Protein AF-0000000080772529 (afdb_homodimer)

Sequence (324 aa):
MTPIVFPRRWLPLLSLPLLAACAGVQPPPAPIRYCPGSDALLISLDAPDDAVRQRWQGYEACDGYRLLRALRANRGDPVRLAGELDKLLADKSLSPAGAALARLQLRQALAQSKLQDQSERQQQQLRDQQKRIDDQAAKLEALRRLELDLPKPNGLNGGSKRMTPIVFPRRWLPLLSLPLLAACAGVQPPPAPIRYCPGSDALLISLDAPDDAVRQRWQGYEACDGYRLLRALRANRGDPVRLAGELDKLLADKSLSPAGAALARLQLRQALAQSKLQDQSERQQQQLRDQQKRIDDQAAKLEALRRLELDLPKPNGLNGGSKR

pLDDT: mean 81.96, std 19.14, range [28.11, 97.81]

Nearest PDB structures (foldseek):
  2i2x-assembly4_P  TM=2.572E-01  e=1.660E+00  Methanosarcina barkeri
  3uul-assembly1_A  TM=4.834E-01  e=1.805E+00  Rattus norvegicus
  2i2x-assembly4_P  TM=2.592E-01  e=2.267E+00  Methanosarcina barkeri

Solvent-accessible surface area (backbone atoms only — not comparable to full-atom values): 19362 Å² total; per-residue (Å²): 134,80,79,79,77,72,78,77,76,77,73,80,78,78,76,71,77,78,75,75,75,75,68,68,74,67,71,73,74,71,78,81,78,75,68,72,54,57,45,56,42,34,41,41,72,76,42,56,69,67,59,38,49,65,72,43,61,94,36,71,86,31,48,51,45,52,53,46,49,47,54,66,75,26,73,88,33,37,64,61,32,31,54,53,40,50,53,50,60,71,64,67,66,47,51,68,33,56,44,36,48,42,49,53,50,31,54,50,20,50,52,51,39,51,51,50,54,50,50,53,50,51,52,51,49,49,53,52,49,49,51,51,41,51,52,53,49,50,51,54,51,51,50,52,52,52,57,70,67,52,81,72,74,82,69,81,74,78,81,77,84,122,136,81,79,78,78,73,77,79,77,78,74,78,77,77,78,70,77,77,75,74,75,76,69,69,74,68,71,72,74,72,77,80,79,75,67,73,53,57,46,57,41,33,40,41,72,77,42,55,69,68,57,40,49,66,72,43,61,93,38,71,85,31,50,50,46,51,52,45,48,49,55,65,76,25,73,89,35,38,62,61,31,30,53,54,38,50,51,50,60,69,63,68,66,47,51,67,32,54,43,37,48,42,50,54,51,32,54,49,19,50,52,51,40,52,52,51,53,50,50,53,51,50,52,51,50,47,53,52,50,49,51,52,43,51,51,52,50,51,52,52,51,51,51,52,53,52,56,70,66,50,82,71,73,81,67,79,75,76,70,72,78,121

Foldseek 3Di:
DPPPPPPPPPPPPPPPPPPPPPPVPPPPPDPPDDADDPVLLVVLLPDDPVVNCVNCPVPCVALSNQLSCLCNVCVPPLVSSLVSLVVSLVVVRDDPVSNVVSVVSNVVSVVVVVVVVVVVVVVVVVVVVVVVVVVVVVVVVVVVVVVVVPPDPPPPPDDDPD/DPPPPPPPPPPPPPPPPPPPPPPVPPPDDDPPDDADDPVLLVVLLPDDPVVNCVNCPVPCVPLSNQLSCLCNVCVPPLVSSLVSLVVSLVVVRDDPVSNVVSVVSNVVSVVVVVVVVVVVVVVVVVVVVVVVVVVVVVVVVVVVVVVVVPPDPPPPPPPPPD

Radius of gyration: 47.05 Å; Cα contacts (8 Å, |Δi|>4): 202; chains: 2; bounding box: 94×196×133 Å

Organism: Chromobacterium violaceum (strain ATCC 12472 / DSM 30191 / JCM 1249 / CCUG 213 / NBRC 12614 / NCIMB 9131 / NCTC 9757 / MK) (NCBI:txid243365)

Structure (mmCIF, N/CA/C/O backbone):
data_AF-0000000080772529-model_v1
#
loop_
_entity.id
_entity.type
_entity.pdbx_description
1 polymer Lipoprotein
#
loop_
_atom_site.group_PDB
_atom_site.id
_atom_site.type_symbol
_atom_site.label_atom_id
_atom_site.label_alt_id
_atom_site.label_comp_id
_atom_site.label_asym_id
_atom_site.label_entity_id
_atom_site.label_seq_id
_atom_site.pdbx_PDB_ins_code
_atom_site.Cartn_x
_atom_site.Cartn_y
_atom_site.Cartn_z
_atom_site.occupancy
_atom_site.B_iso_or_equiv
_atom_site.auth_seq_id
_atom_site.auth_comp_id
_atom_site.auth_asym_id
_atom_site.auth_atom_id
_atom_site.pdbx_PDB_model_num
ATOM 1 N N . MET A 1 1 ? 56.719 -69.75 -82.062 1 37.62 1 MET A N 1
ATOM 2 C CA . MET A 1 1 ? 56 -70 -80.812 1 37.62 1 MET A CA 1
ATOM 3 C C . MET A 1 1 ? 55.625 -68.688 -80.125 1 37.62 1 MET A C 1
ATOM 5 O O . MET A 1 1 ? 56.5 -67.938 -79.625 1 37.62 1 MET A O 1
ATOM 9 N N . THR A 1 2 ? 54.781 -67.938 -80.812 1 50.25 2 THR A N 1
ATOM 10 C CA . THR A 1 2 ? 54.438 -66.5 -80.625 1 50.25 2 THR A CA 1
ATOM 11 C C . THR A 1 2 ? 53.75 -66.312 -79.25 1 50.25 2 THR A C 1
ATOM 13 O O . THR A 1 2 ? 52.812 -67 -78.938 1 50.25 2 THR A O 1
ATOM 16 N N . PRO A 1 3 ? 54.531 -65.812 -78.25 1 54.59 3 PRO A N 1
ATOM 17 C CA . PRO A 1 3 ? 54 -65.75 -76.875 1 54.59 3 PRO A CA 1
ATOM 18 C C . PRO A 1 3 ? 52.781 -64.812 -76.812 1 54.59 3 PRO A C 1
ATOM 20 O O . PRO A 1 3 ? 52.656 -63.844 -77.5 1 54.59 3 PRO A O 1
ATOM 23 N N . ILE A 1 4 ? 51.594 -65.375 -76.75 1 54.91 4 ILE A N 1
ATOM 24 C CA . ILE A 1 4 ? 50.312 -64.688 -76.625 1 54.91 4 ILE A CA 1
ATOM 25 C C . ILE A 1 4 ? 50.344 -63.781 -75.375 1 54.91 4 ILE A C 1
ATOM 27 O O . ILE A 1 4 ? 50.5 -64.25 -74.25 1 54.91 4 ILE A O 1
ATOM 31 N N . VAL A 1 5 ? 50.812 -62.562 -75.5 1 51.56 5 VAL A N 1
ATOM 32 C CA . VAL A 1 5 ? 50.875 -61.531 -74.5 1 51.56 5 VAL A CA 1
ATOM 33 C C . VAL A 1 5 ? 49.469 -61.219 -74 1 51.56 5 VAL A C 1
ATOM 35 O O . VAL A 1 5 ? 48.594 -60.875 -74.75 1 51.56 5 VAL A O 1
ATOM 38 N N . PHE A 1 6 ? 48.906 -62.062 -73.062 1 54.38 6 PHE A N 1
ATOM 39 C CA . PHE A 1 6 ? 47.594 -61.812 -72.5 1 54.38 6 PHE A CA 1
ATOM 40 C C . PHE A 1 6 ? 47.5 -60.438 -71.875 1 54.38 6 PHE A C 1
ATOM 42 O O . PHE A 1 6 ? 48.375 -60.062 -71.125 1 54.38 6 PHE A O 1
ATOM 49 N N . PRO A 1 7 ? 46.875 -59.469 -72.625 1 53.72 7 PRO A N 1
ATOM 50 C CA . PRO A 1 7 ? 46.781 -58.125 -72 1 53.72 7 PRO A CA 1
ATOM 51 C C . PRO A 1 7 ? 46.125 -58.156 -70.625 1 53.72 7 PRO A C 1
ATOM 53 O O . PRO A 1 7 ? 45.25 -58.969 -70.375 1 53.72 7 PRO A O 1
ATOM 56 N N . ARG A 1 8 ? 46.844 -57.969 -69.562 1 54.16 8 ARG A N 1
ATOM 57 C CA . ARG A 1 8 ? 46.438 -57.812 -68.188 1 54.16 8 ARG A CA 1
ATOM 58 C C . ARG A 1 8 ? 45.312 -56.812 -68.062 1 54.16 8 ARG A C 1
ATOM 60 O O . ARG A 1 8 ? 45.5 -55.625 -68.312 1 54.16 8 ARG A O 1
ATOM 67 N N . ARG A 1 9 ? 44.094 -57.219 -68.375 1 54.09 9 ARG A N 1
ATOM 68 C CA . ARG A 1 9 ? 42.906 -56.375 -68.188 1 54.09 9 ARG A CA 1
ATOM 69 C C . ARG A 1 9 ? 42.906 -55.75 -66.812 1 54.09 9 ARG A C 1
ATOM 71 O O . ARG A 1 9 ? 42.969 -56.469 -65.812 1 54.09 9 ARG A O 1
ATOM 78 N N . TRP A 1 10 ? 43.375 -54.5 -66.688 1 52.97 10 TRP A N 1
ATOM 79 C CA . TRP A 1 10 ? 43.344 -53.625 -65.5 1 52.97 10 TRP A CA 1
ATOM 80 C C . TRP A 1 10 ? 41.906 -53.5 -64.938 1 52.97 10 TRP A C 1
ATOM 82 O O . TRP A 1 10 ? 41 -53.094 -65.625 1 52.97 10 TRP A O 1
ATOM 92 N N . LEU A 1 11 ? 41.438 -54.5 -64.188 1 55.75 11 LEU A N 1
ATOM 93 C CA . LEU A 1 11 ? 40.188 -54.344 -63.438 1 55.75 11 LEU A CA 1
ATOM 94 C C . LEU A 1 11 ? 40.156 -53.031 -62.656 1 55.75 11 LEU A C 1
ATOM 96 O O . LEU A 1 11 ? 41.031 -52.781 -61.875 1 55.75 11 LEU A O 1
ATOM 100 N N . PRO A 1 12 ? 39.5 -51.969 -63.188 1 55.38 12 PRO A N 1
ATOM 101 C CA . PRO A 1 12 ? 39.344 -50.75 -62.406 1 55.38 12 PRO A CA 1
ATOM 102 C C . PRO A 1 12 ? 38.719 -51 -61.031 1 55.38 12 PRO A C 1
ATOM 104 O O . PRO A 1 12 ? 37.719 -51.719 -60.938 1 55.38 12 PRO A O 1
ATOM 107 N N . LEU A 1 13 ? 39.562 -51.25 -60 1 55.84 13 LEU A N 1
ATOM 108 C CA . LEU A 1 13 ? 39.094 -51.219 -58.625 1 55.84 13 LEU A CA 1
ATOM 109 C C . LEU A 1 13 ? 38.281 -49.969 -58.344 1 55.84 13 LEU A C 1
ATOM 111 O O . LEU A 1 13 ? 38.75 -48.844 -58.406 1 55.84 13 LEU A O 1
ATOM 115 N N . LEU A 1 14 ? 36.969 -50 -58.688 1 54.03 14 LEU A N 1
ATOM 116 C CA . LEU A 1 14 ? 36 -49 -58.281 1 54.03 14 LEU A CA 1
ATOM 117 C C . LEU A 1 14 ? 36.094 -48.719 -56.781 1 54.03 14 LEU A C 1
ATOM 119 O O . LEU A 1 14 ? 35.781 -49.562 -55.969 1 54.03 14 LEU A O 1
ATOM 123 N N . SER A 1 15 ? 37.094 -47.906 -56.344 1 55.53 15 SER A N 1
ATOM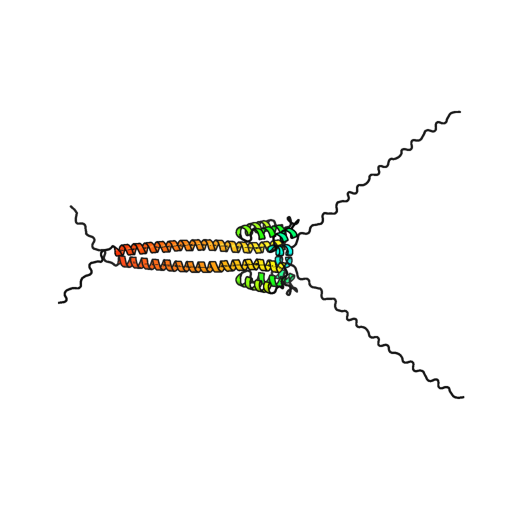 124 C CA . SER A 1 15 ? 37.156 -47.344 -55 1 55.53 15 SER A CA 1
ATOM 125 C C . SER A 1 15 ? 35.844 -46.625 -54.656 1 55.53 15 SER A C 1
ATOM 127 O O . SER A 1 15 ? 35.562 -45.562 -55.219 1 55.53 15 SER A O 1
ATOM 129 N N . LEU A 1 16 ? 34.781 -47.344 -54.344 1 55.72 16 LEU A N 1
ATOM 130 C CA . LEU A 1 16 ? 33.594 -46.688 -53.812 1 55.72 16 LEU A CA 1
ATOM 131 C C . LEU A 1 16 ? 33.906 -45.875 -52.594 1 55.72 16 LEU A C 1
ATOM 133 O O . LEU A 1 16 ? 34.438 -46.406 -51.594 1 55.72 16 LEU A O 1
ATOM 137 N N . PRO A 1 17 ? 34.094 -44.531 -52.688 1 53.88 17 PRO A N 1
ATOM 138 C CA . PRO A 1 17 ? 34.25 -43.75 -51.5 1 53.88 17 PRO A CA 1
ATOM 139 C C . PRO A 1 17 ? 33.125 -43.969 -50.469 1 53.88 17 PRO A C 1
ATOM 141 O O . PRO A 1 17 ? 31.953 -43.969 -50.875 1 53.88 17 PRO A O 1
ATOM 144 N N . LEU A 1 18 ? 33.344 -44.844 -49.469 1 52.84 18 LEU A N 1
ATOM 145 C CA . LEU A 1 18 ? 32.469 -44.906 -48.312 1 52.84 18 LEU A CA 1
ATOM 146 C C . LEU A 1 18 ? 32.188 -43.5 -47.75 1 52.84 18 LEU A C 1
ATOM 148 O O . LEU A 1 18 ? 33.062 -42.875 -47.188 1 52.84 18 LEU A O 1
ATOM 152 N N . LEU A 1 19 ? 31.328 -42.688 -48.406 1 52.53 19 LEU A N 1
ATOM 153 C CA . LEU A 1 19 ? 30.812 -41.5 -47.812 1 52.53 19 LEU A CA 1
ATOM 154 C C . LEU A 1 19 ? 30.219 -41.781 -46.438 1 52.53 19 LEU A C 1
ATOM 156 O O . LEU A 1 19 ? 29.203 -42.469 -46.312 1 52.53 19 LEU A O 1
ATOM 160 N N . ALA A 1 20 ? 31.031 -42.031 -45.344 1 53.06 20 ALA A N 1
ATOM 161 C CA . ALA A 1 20 ? 30.562 -42 -43.969 1 53.06 20 ALA A CA 1
ATOM 162 C C . ALA A 1 20 ? 29.625 -40.812 -43.719 1 53.06 20 ALA A C 1
ATOM 164 O O . ALA A 1 20 ? 30.031 -39.656 -43.906 1 53.06 20 ALA A O 1
ATOM 165 N N . ALA A 1 21 ? 28.312 -40.906 -44.062 1 54.72 21 ALA A N 1
ATOM 166 C CA . ALA A 1 21 ? 27.297 -39.969 -43.656 1 54.72 21 ALA A CA 1
ATOM 167 C C . ALA A 1 21 ? 27.453 -39.625 -42.156 1 54.72 21 ALA A C 1
ATOM 169 O O . ALA A 1 21 ? 27.266 -40.469 -41.281 1 54.72 21 ALA A O 1
ATOM 170 N N . CYS A 1 22 ? 28.453 -38.844 -41.688 1 49.88 22 CYS A N 1
ATOM 171 C CA . CYS A 1 22 ? 28.422 -38.188 -40.375 1 49.88 22 CYS A CA 1
ATOM 172 C C . CYS A 1 22 ? 27.016 -37.719 -40.062 1 49.88 22 CYS A C 1
ATOM 174 O O . CYS A 1 22 ? 26.547 -36.719 -40.656 1 49.88 22 CYS A O 1
ATOM 176 N N . ALA A 1 23 ? 25.984 -38.594 -40.094 1 55.84 23 ALA A N 1
ATOM 177 C CA . ALA A 1 23 ? 24.75 -38.156 -39.469 1 55.84 23 ALA A CA 1
ATOM 178 C C . ALA A 1 23 ? 25.047 -37.281 -38.25 1 55.84 23 ALA A C 1
ATOM 180 O O . ALA A 1 23 ? 25.703 -37.75 -37.312 1 55.84 23 ALA A O 1
ATOM 181 N N . GLY A 1 24 ? 25.406 -36.062 -38.375 1 53.12 24 GLY A N 1
ATOM 182 C CA . GLY A 1 24 ? 25.484 -35.125 -37.281 1 53.12 24 GLY A CA 1
ATOM 183 C C . GLY A 1 24 ? 24.453 -35.375 -36.219 1 53.12 24 GLY A C 1
ATOM 184 O O . GLY A 1 24 ? 23.266 -35.406 -36.5 1 53.12 24 GLY A O 1
ATOM 185 N N . VAL A 1 25 ? 24.688 -36.344 -35.375 1 58.47 25 VAL A N 1
ATOM 186 C CA . VAL A 1 25 ? 23.891 -36.438 -34.156 1 58.47 25 VAL A CA 1
ATOM 187 C C . VAL A 1 25 ? 23.469 -35.031 -33.719 1 58.47 25 VAL A C 1
ATOM 189 O O . VAL A 1 25 ? 24.312 -34.188 -33.469 1 58.47 25 VAL A O 1
ATOM 192 N N . GLN A 1 26 ? 22.422 -34.469 -34.312 1 60.19 26 GLN A N 1
ATOM 193 C CA . GLN A 1 26 ? 21.906 -33.219 -33.75 1 60.19 26 GLN A CA 1
ATOM 194 C C . GLN A 1 26 ? 21.922 -33.25 -32.219 1 60.19 26 GLN A C 1
ATOM 196 O O . GLN A 1 26 ? 21.531 -34.25 -31.625 1 60.19 26 GLN A O 1
ATOM 201 N N . PRO A 1 27 ? 22.828 -32.531 -31.594 1 61.38 27 PRO A N 1
ATOM 202 C CA . PRO A 1 27 ? 22.75 -32.5 -30.125 1 61.38 27 PRO A CA 1
ATOM 203 C C . PRO A 1 27 ? 21.312 -32.5 -29.625 1 61.38 27 PRO A C 1
ATOM 205 O O . PRO A 1 27 ? 20.406 -32 -30.312 1 61.38 27 PRO A O 1
ATOM 208 N N . PRO A 1 28 ? 20.969 -33.406 -28.781 1 62.03 28 PRO A N 1
ATOM 209 C CA . PRO A 1 28 ? 19.609 -33.375 -28.219 1 62.03 28 PRO A CA 1
ATOM 210 C C . PRO A 1 28 ? 19.109 -31.953 -27.969 1 62.03 28 PRO A C 1
ATOM 212 O O . PRO A 1 28 ? 19.922 -31.047 -27.719 1 62.03 28 PRO A O 1
ATOM 215 N N . PRO A 1 29 ? 17.969 -31.641 -28.516 1 56.78 29 PRO A N 1
ATOM 216 C CA . PRO A 1 29 ? 17.469 -30.297 -28.266 1 56.78 29 PRO A CA 1
ATOM 217 C C . PRO A 1 29 ? 17.672 -29.828 -26.828 1 56.78 29 PRO A C 1
ATOM 219 O O . PRO A 1 29 ? 17.75 -30.656 -25.906 1 56.78 29 PRO A O 1
ATOM 222 N N . ALA A 1 30 ? 18.406 -28.766 -26.656 1 57.81 30 ALA A N 1
ATOM 223 C CA . ALA A 1 30 ? 18.609 -28.188 -25.328 1 57.81 30 ALA A CA 1
ATOM 224 C C . ALA A 1 30 ? 17.375 -28.359 -24.453 1 57.81 30 ALA A C 1
ATOM 226 O O . ALA A 1 30 ? 16.25 -28.359 -24.953 1 57.81 30 ALA A O 1
ATOM 227 N N . PRO A 1 31 ? 17.5 -29.016 -23.344 1 53.94 31 PRO A N 1
ATOM 228 C CA . PRO A 1 31 ? 16.328 -29.172 -22.453 1 53.94 31 PRO A CA 1
ATOM 229 C C . PRO A 1 31 ? 15.5 -27.906 -22.359 1 53.94 31 PRO A C 1
ATOM 231 O O . PRO A 1 31 ? 16.047 -26.797 -22.297 1 53.94 31 PRO A O 1
ATOM 234 N N . ILE A 1 32 ? 14.352 -27.859 -23 1 55.34 32 ILE A N 1
ATOM 235 C CA . ILE A 1 32 ? 13.406 -26.75 -22.875 1 55.34 32 ILE A CA 1
ATOM 236 C C . ILE A 1 32 ? 13.289 -26.344 -21.406 1 55.34 32 ILE A C 1
ATOM 238 O O . ILE A 1 32 ? 12.914 -27.156 -20.562 1 55.34 32 ILE A O 1
ATOM 242 N N . ARG A 1 33 ? 14.188 -25.453 -21 1 63.44 33 ARG A N 1
ATOM 243 C CA . ARG A 1 33 ? 14.078 -24.984 -19.625 1 63.44 33 ARG A CA 1
ATOM 244 C C . ARG A 1 33 ? 12.758 -24.266 -19.391 1 63.44 33 ARG A C 1
ATOM 246 O O . ARG A 1 33 ? 12.438 -23.297 -20.094 1 63.44 33 ARG A O 1
ATOM 253 N N . TYR A 1 34 ? 11.828 -24.906 -18.672 1 82.25 34 TYR A N 1
ATOM 254 C CA . TYR A 1 34 ? 10.555 -24.281 -18.312 1 82.25 34 TYR A CA 1
ATOM 255 C C . TYR A 1 34 ? 10.727 -23.328 -17.141 1 82.25 34 TYR A C 1
ATOM 257 O O . TYR A 1 34 ? 11.32 -23.688 -16.125 1 82.25 34 TYR A O 1
ATOM 265 N N . CYS A 1 35 ? 10.422 -22.047 -17.328 1 89.94 35 CYS A N 1
ATOM 266 C CA . CYS A 1 35 ? 10.547 -21.031 -16.297 1 89.94 35 CYS A CA 1
ATOM 267 C C . CYS A 1 35 ? 9.703 -21.391 -15.07 1 89.94 35 CYS A C 1
ATOM 269 O O . CYS A 1 35 ? 8.602 -21.922 -15.211 1 89.94 35 CYS A O 1
ATOM 271 N N . PRO A 1 36 ? 10.281 -21.172 -13.906 1 91.06 36 PRO A N 1
ATOM 272 C CA . PRO A 1 36 ? 9.453 -21.359 -12.711 1 91.06 36 PRO A CA 1
ATOM 273 C C . PRO A 1 36 ? 8.172 -20.547 -12.742 1 91.06 36 PRO A C 1
ATOM 275 O O . PRO A 1 36 ? 8.156 -19.422 -13.266 1 91.06 36 PRO A O 1
ATOM 278 N N . GLY A 1 37 ? 7.125 -21.016 -12.156 1 91.25 37 GLY A N 1
ATOM 279 C CA . GLY A 1 37 ? 5.809 -20.406 -12.219 1 91.25 37 GLY A CA 1
ATOM 280 C C . GLY A 1 37 ? 5.574 -19.391 -11.117 1 91.25 37 GLY A C 1
ATOM 281 O O . GLY A 1 37 ? 6.52 -18.953 -10.453 1 91.25 37 GLY A O 1
ATOM 282 N N . SER A 1 38 ? 4.32 -18.969 -10.938 1 94.44 38 SER A N 1
ATOM 283 C CA . SER A 1 38 ? 3.939 -17.938 -9.992 1 94.44 38 SER A CA 1
ATOM 284 C C . SER A 1 38 ? 4.18 -18.375 -8.555 1 94.44 38 SER A C 1
ATOM 286 O O . SER A 1 38 ? 4.504 -17.562 -7.688 1 94.44 38 SER A O 1
ATOM 288 N N . ASP A 1 39 ? 4.062 -19.656 -8.312 1 95.06 39 ASP A N 1
ATOM 289 C CA . ASP A 1 39 ? 4.332 -20.156 -6.969 1 95.06 39 ASP A CA 1
ATOM 290 C C . ASP A 1 39 ? 5.77 -19.859 -6.551 1 95.06 39 ASP A C 1
ATOM 292 O O . ASP A 1 39 ? 6.016 -19.375 -5.441 1 95.06 39 ASP A O 1
ATOM 296 N N . ALA A 1 40 ? 6.617 -20.188 -7.43 1 94.88 40 ALA A N 1
ATOM 297 C CA . ALA A 1 40 ? 8.031 -19.938 -7.148 1 94.88 40 ALA A CA 1
ATOM 298 C C . ALA A 1 40 ? 8.305 -18.469 -6.922 1 94.88 40 ALA A C 1
ATOM 300 O O . ALA A 1 40 ? 9.062 -18.094 -6.02 1 94.88 40 ALA A O 1
ATOM 301 N N . LEU A 1 41 ? 7.695 -17.641 -7.73 1 96.5 41 LEU A N 1
ATOM 302 C CA . LEU A 1 41 ? 7.859 -16.203 -7.609 1 96.5 41 LEU A CA 1
ATOM 303 C C . LEU A 1 41 ? 7.352 -15.703 -6.262 1 96.5 41 LEU A C 1
ATOM 305 O O . LEU A 1 41 ? 8.07 -15.008 -5.539 1 96.5 41 LEU A O 1
ATOM 309 N N . LEU A 1 42 ? 6.211 -16.094 -5.867 1 97.62 42 LEU A N 1
ATOM 310 C CA . LEU A 1 42 ? 5.586 -15.633 -4.629 1 97.62 42 LEU A CA 1
ATOM 311 C C . LEU A 1 42 ? 6.367 -16.125 -3.414 1 97.62 42 LEU A C 1
ATOM 313 O O . LEU A 1 42 ? 6.676 -15.336 -2.514 1 97.62 42 LEU A O 1
ATOM 317 N N . ILE A 1 43 ? 6.75 -17.344 -3.43 1 96.94 43 ILE A N 1
ATOM 318 C CA . ILE A 1 43 ? 7.484 -17.906 -2.305 1 96.94 43 ILE A CA 1
ATOM 319 C C . ILE A 1 43 ? 8.844 -17.234 -2.18 1 96.94 43 ILE A C 1
ATOM 321 O O . ILE A 1 43 ? 9.344 -17.016 -1.07 1 96.94 43 ILE A O 1
ATOM 325 N N . SER A 1 44 ? 9.383 -16.781 -3.268 1 97.5 44 SER A N 1
ATOM 326 C CA . SER A 1 44 ? 10.719 -16.188 -3.301 1 97.5 44 SER A CA 1
ATOM 327 C C . SER A 1 44 ? 10.703 -14.758 -2.762 1 97.5 44 SER A C 1
ATOM 329 O O . SER A 1 44 ? 11.75 -14.195 -2.453 1 97.5 44 SER A O 1
ATOM 331 N N . LEU A 1 45 ? 9.539 -14.148 -2.648 1 96.5 45 LEU A N 1
ATOM 332 C CA . LEU A 1 45 ? 9.445 -12.766 -2.195 1 96.5 45 LEU A CA 1
ATOM 333 C C . LEU A 1 45 ? 9.992 -12.617 -0.782 1 96.5 45 LEU A C 1
ATOM 335 O O . LEU A 1 45 ? 10.664 -11.625 -0.472 1 96.5 45 LEU A O 1
ATOM 339 N N . ASP A 1 46 ? 9.773 -13.711 -0.015 1 93.69 46 ASP A N 1
ATOM 340 C CA . ASP A 1 46 ? 10.164 -13.609 1.388 1 93.69 46 ASP A CA 1
ATOM 341 C C . ASP A 1 46 ? 11.289 -14.578 1.717 1 93.69 46 ASP A C 1
ATOM 343 O O . ASP A 1 46 ? 11.719 -14.68 2.869 1 93.69 46 ASP A O 1
ATOM 347 N N . ALA A 1 47 ? 11.703 -15.25 0.685 1 96.62 47 ALA A N 1
ATOM 348 C CA . ALA A 1 47 ? 12.75 -16.234 0.91 1 96.62 47 ALA A CA 1
ATOM 349 C C . ALA A 1 47 ? 14.102 -15.562 1.13 1 96.62 47 ALA A C 1
ATOM 351 O O . ALA A 1 47 ? 14.328 -14.445 0.658 1 96.62 47 ALA A O 1
ATOM 352 N N . PRO A 1 48 ? 14.961 -16.266 1.908 1 96.75 48 PRO A N 1
ATOM 353 C CA . PRO A 1 48 ?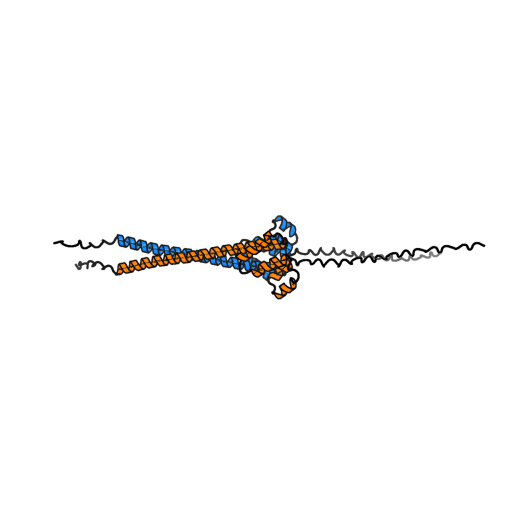 16.312 -15.727 2.021 1 96.75 48 PRO A CA 1
ATOM 354 C C . PRO A 1 48 ? 17.031 -15.641 0.677 1 96.75 48 PRO A C 1
ATOM 356 O O . PRO A 1 48 ? 16.719 -16.406 -0.243 1 96.75 48 PRO A O 1
ATOM 359 N N . ASP A 1 49 ? 18.016 -14.797 0.569 1 96 49 ASP A N 1
ATOM 360 C CA . ASP A 1 49 ? 18.719 -14.508 -0.684 1 96 49 ASP A CA 1
ATOM 361 C C . ASP A 1 49 ? 19.344 -15.773 -1.258 1 96 49 ASP A C 1
ATOM 363 O O . ASP A 1 49 ? 19.328 -15.992 -2.471 1 96 49 ASP A O 1
ATOM 367 N N . ASP A 1 50 ? 19.875 -16.578 -0.446 1 97 50 ASP A N 1
ATOM 368 C CA . ASP A 1 50 ? 20.516 -17.797 -0.913 1 97 50 ASP A CA 1
ATOM 369 C C . ASP A 1 50 ? 19.5 -18.75 -1.546 1 97 50 ASP A C 1
ATOM 371 O O . ASP A 1 50 ? 19.781 -19.375 -2.572 1 97 50 ASP A O 1
ATOM 375 N N . ALA A 1 51 ? 18.344 -18.844 -0.912 1 95.94 51 ALA A N 1
ATOM 376 C CA . ALA A 1 51 ? 17.281 -19.688 -1.448 1 95.94 51 ALA A CA 1
ATOM 377 C C . ALA A 1 51 ? 16.797 -19.172 -2.801 1 95.94 51 ALA A C 1
ATOM 379 O O . ALA A 1 51 ? 16.516 -19.969 -3.711 1 95.94 51 ALA A O 1
ATOM 380 N N . VAL A 1 52 ? 16.688 -17.875 -2.928 1 96.25 52 VAL A N 1
ATOM 381 C CA . VAL A 1 52 ? 16.266 -17.25 -4.18 1 96.25 52 VAL A CA 1
ATOM 382 C C . VAL A 1 52 ? 17.297 -17.531 -5.27 1 96.25 52 VAL A C 1
ATOM 384 O O . VAL A 1 52 ? 16.938 -17.922 -6.387 1 96.25 52 VAL A O 1
ATOM 387 N N . ARG A 1 53 ? 18.562 -17.359 -4.906 1 95.19 53 ARG A N 1
ATOM 388 C CA . ARG A 1 53 ? 19.609 -17.625 -5.879 1 95.19 53 ARG A CA 1
ATOM 389 C C . ARG A 1 53 ? 19.562 -19.062 -6.363 1 95.19 53 ARG A C 1
ATOM 391 O O . ARG A 1 53 ? 19.672 -19.328 -7.562 1 95.19 53 ARG A O 1
ATOM 398 N N . GLN A 1 54 ? 19.359 -19.953 -5.488 1 94.56 54 GLN A N 1
ATOM 399 C CA . GLN A 1 54 ? 19.312 -21.359 -5.824 1 94.56 54 GLN A CA 1
ATOM 400 C C . GLN A 1 54 ? 18.125 -21.688 -6.727 1 94.56 54 GLN A C 1
ATOM 402 O O . GLN A 1 54 ? 18.266 -22.438 -7.691 1 94.56 54 GLN A O 1
ATOM 407 N N . ARG A 1 55 ? 17.031 -21.094 -6.449 1 92.94 55 ARG A N 1
ATOM 408 C CA . ARG A 1 55 ? 15.805 -21.391 -7.188 1 92.94 55 ARG A CA 1
ATOM 409 C C . ARG A 1 55 ? 15.867 -20.797 -8.594 1 92.94 55 ARG A C 1
ATOM 411 O O . ARG A 1 55 ? 15.383 -21.406 -9.547 1 92.94 55 ARG A O 1
ATOM 418 N N . TRP A 1 56 ? 16.484 -19.703 -8.695 1 93.69 56 TRP A N 1
ATOM 419 C CA . TRP A 1 56 ? 16.344 -18.938 -9.93 1 93.69 56 TRP A CA 1
ATOM 420 C C . TRP A 1 56 ? 17.641 -18.953 -10.727 1 93.69 56 TRP A C 1
ATOM 422 O O . TRP A 1 56 ? 17.734 -18.312 -11.781 1 93.69 56 TRP A O 1
ATOM 432 N N . GLN A 1 57 ? 18.609 -19.703 -10.234 1 92 57 GLN A N 1
ATOM 433 C CA . GLN A 1 57 ? 19.844 -19.828 -10.992 1 92 57 GLN A CA 1
ATOM 434 C C . GLN A 1 57 ? 19.594 -20.406 -12.383 1 92 57 GLN A C 1
ATOM 436 O O . GLN A 1 57 ? 18.922 -21.438 -12.508 1 92 57 GLN A O 1
ATOM 441 N N . GLY A 1 58 ? 19.953 -19.75 -13.461 1 90.75 58 GLY A N 1
ATOM 442 C CA . GLY A 1 58 ? 19.766 -20.219 -14.828 1 90.75 58 GLY A CA 1
ATOM 443 C C . GLY A 1 58 ? 18.453 -19.719 -15.438 1 90.75 58 GLY A C 1
ATOM 444 O O . GLY A 1 58 ? 18.203 -19.953 -16.625 1 90.75 58 GLY A O 1
ATOM 445 N N . TYR A 1 59 ? 17.656 -19 -14.562 1 91.75 59 TYR A N 1
ATOM 446 C CA . TYR A 1 59 ? 16.344 -18.547 -15.031 1 91.75 59 TYR A CA 1
ATOM 447 C C . TYR A 1 59 ? 16.266 -17.031 -15.055 1 91.75 59 TYR A C 1
ATOM 449 O O . TYR A 1 59 ? 15.195 -16.453 -14.875 1 91.75 59 TYR A O 1
ATOM 457 N N . GLU A 1 60 ? 17.375 -16.406 -15.328 1 87.06 60 GLU A N 1
ATOM 458 C CA . GLU A 1 60 ? 17.453 -14.961 -15.227 1 87.06 60 GLU A CA 1
ATOM 459 C C . GLU A 1 60 ? 16.688 -14.289 -16.375 1 87.06 60 GLU A C 1
ATOM 461 O O . GLU A 1 60 ? 16.281 -13.133 -16.25 1 87.06 60 GLU A O 1
ATOM 466 N N . ALA A 1 61 ? 16.422 -15.016 -17.406 1 88.25 61 ALA A N 1
ATOM 467 C CA . ALA A 1 61 ? 15.742 -14.453 -18.562 1 88.25 61 ALA A CA 1
ATOM 468 C C . ALA A 1 61 ? 14.227 -14.602 -18.438 1 88.25 61 ALA A C 1
ATOM 470 O O . ALA A 1 61 ? 13.469 -14.031 -19.219 1 88.25 61 ALA A O 1
ATOM 471 N N . CYS A 1 62 ? 13.875 -15.336 -17.422 1 91.94 62 CYS A N 1
ATOM 472 C CA . CYS A 1 62 ? 12.453 -15.57 -17.234 1 91.94 62 CYS A CA 1
ATOM 473 C C . CYS A 1 62 ? 11.758 -14.32 -16.703 1 91.94 62 CYS A C 1
ATOM 475 O O . CYS A 1 62 ? 12.328 -13.578 -15.914 1 91.94 62 CYS A O 1
ATOM 477 N N . ASP A 1 63 ? 10.477 -14.148 -17.109 1 92.06 63 ASP A N 1
ATOM 478 C CA . ASP A 1 63 ? 9.703 -12.977 -16.703 1 92.06 63 ASP A CA 1
ATOM 479 C C . ASP A 1 63 ? 9.469 -12.961 -15.195 1 92.06 63 ASP A C 1
ATOM 481 O O . ASP A 1 63 ? 9.516 -11.906 -14.57 1 92.06 63 ASP A O 1
ATOM 485 N N . GLY A 1 64 ? 9.281 -14.102 -14.656 1 93.75 64 GLY A N 1
ATOM 486 C CA . GLY A 1 64 ? 9.07 -14.188 -13.219 1 93.75 64 GLY A CA 1
ATOM 487 C C . GLY A 1 64 ? 10.242 -13.672 -12.406 1 93.75 64 GLY A C 1
ATOM 488 O O . GLY A 1 64 ? 10.055 -13.023 -11.375 1 93.75 64 GLY A O 1
ATOM 489 N N . TYR A 1 65 ? 11.484 -13.922 -12.914 1 94.81 65 TYR A N 1
ATOM 490 C CA . TYR A 1 65 ? 12.664 -13.469 -12.188 1 94.81 65 TYR A CA 1
ATOM 491 C C . TYR A 1 65 ? 12.82 -11.953 -12.289 1 94.81 65 TYR A C 1
ATOM 493 O O . TYR A 1 65 ? 13.227 -11.297 -11.328 1 94.81 65 TYR A O 1
ATOM 501 N N . ARG A 1 66 ? 12.5 -11.359 -13.383 1 94.44 66 ARG A N 1
ATOM 502 C CA . ARG A 1 66 ? 12.578 -9.914 -13.547 1 94.44 66 ARG A CA 1
ATOM 503 C C . ARG A 1 66 ? 11.586 -9.203 -12.633 1 94.44 66 ARG A C 1
ATOM 505 O O . ARG A 1 66 ? 11.922 -8.188 -12.016 1 94.44 66 ARG A O 1
ATOM 512 N N . LEU A 1 67 ? 10.414 -9.695 -12.609 1 96.75 67 LEU A N 1
ATOM 513 C CA . LEU A 1 67 ? 9.406 -9.141 -11.711 1 96.75 67 LEU A CA 1
ATOM 514 C C . LEU A 1 67 ? 9.836 -9.281 -10.258 1 96.75 67 LEU A C 1
ATOM 516 O O . LEU A 1 67 ? 9.727 -8.336 -9.477 1 96.75 67 LEU A O 1
ATOM 520 N N . LEU A 1 68 ? 10.328 -10.484 -9.93 1 96.94 68 LEU A N 1
ATOM 521 C CA . LEU A 1 68 ? 10.805 -10.742 -8.578 1 96.94 68 LEU A CA 1
ATOM 522 C C . LEU A 1 68 ? 11.891 -9.742 -8.18 1 96.94 68 LEU A C 1
ATOM 524 O O . LEU A 1 68 ? 11.844 -9.172 -7.09 1 96.94 68 LEU A O 1
ATOM 528 N N . ARG A 1 69 ? 12.797 -9.469 -9.008 1 95.75 69 ARG A N 1
ATOM 529 C CA . ARG A 1 69 ? 13.891 -8.539 -8.75 1 95.75 69 ARG A CA 1
ATOM 530 C C . ARG A 1 69 ? 13.359 -7.121 -8.531 1 95.75 69 ARG A C 1
ATOM 532 O O . ARG A 1 69 ? 13.797 -6.426 -7.613 1 95.75 69 ARG A O 1
ATOM 539 N N . ALA A 1 70 ? 12.445 -6.73 -9.352 1 96.06 70 ALA A N 1
ATOM 540 C CA . ALA A 1 70 ? 11.852 -5.402 -9.227 1 96.06 70 ALA A CA 1
ATOM 541 C C . ALA A 1 70 ? 11.148 -5.246 -7.879 1 96.06 70 ALA A C 1
ATOM 543 O O . ALA A 1 70 ? 11.297 -4.223 -7.211 1 96.06 70 ALA A O 1
ATOM 544 N N . LEU A 1 71 ? 1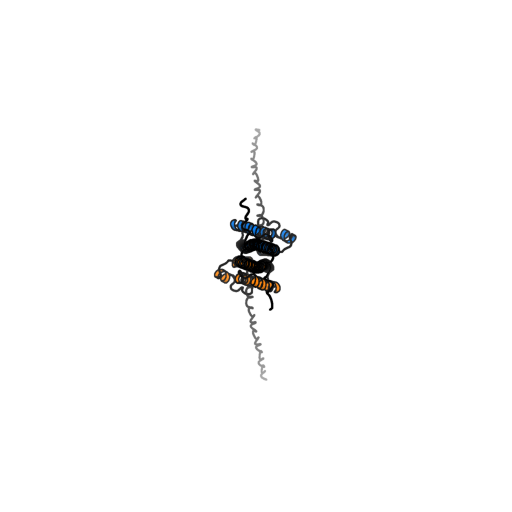0.438 -6.234 -7.461 1 96.56 71 LEU A N 1
ATOM 545 C CA . LEU A 1 71 ? 9.664 -6.195 -6.227 1 96.56 71 LEU A CA 1
ATOM 546 C C . LEU A 1 71 ? 10.578 -6.203 -5.004 1 96.56 71 LEU A C 1
ATOM 548 O O . LEU A 1 71 ? 10.328 -5.484 -4.035 1 96.56 71 LEU A O 1
ATOM 552 N N . ARG A 1 72 ? 11.625 -6.977 -5.062 1 95.88 72 ARG A N 1
ATOM 553 C CA . ARG A 1 72 ? 12.531 -7.098 -3.924 1 95.88 72 ARG A CA 1
ATOM 554 C C . ARG A 1 72 ? 13.453 -5.883 -3.824 1 95.88 72 ARG A C 1
ATOM 556 O O . ARG A 1 72 ? 13.758 -5.418 -2.725 1 95.88 72 ARG A O 1
ATOM 563 N N . ALA A 1 73 ? 13.852 -5.328 -4.891 1 94 73 ALA A N 1
ATOM 564 C CA . ALA A 1 73 ? 14.836 -4.242 -4.926 1 94 73 ALA A CA 1
ATOM 565 C C . ALA A 1 73 ? 14.211 -2.932 -4.449 1 94 73 ALA A C 1
ATOM 567 O O . ALA A 1 73 ? 14.914 -2.062 -3.926 1 94 73 ALA A O 1
ATOM 568 N N . ASN A 1 74 ? 12.898 -2.822 -4.551 1 91.25 74 ASN A N 1
ATOM 569 C CA . ASN A 1 74 ? 12.289 -1.511 -4.344 1 91.25 74 ASN A CA 1
ATOM 570 C C . ASN A 1 74 ? 11.258 -1.541 -3.223 1 91.25 74 ASN A C 1
ATOM 572 O O . ASN A 1 74 ? 10.344 -0.713 -3.191 1 91.25 74 ASN A O 1
ATOM 576 N N . ARG A 1 75 ? 11.234 -2.43 -2.348 1 85.56 75 ARG A N 1
ATOM 577 C CA . ARG A 1 75 ? 10.281 -2.604 -1.256 1 85.56 75 ARG A CA 1
ATOM 578 C C . ARG A 1 75 ? 10.156 -1.325 -0.432 1 85.56 75 ARG A C 1
ATOM 580 O O . ARG A 1 75 ? 9.07 -1.002 0.06 1 85.56 75 ARG A O 1
ATOM 587 N N . GLY A 1 76 ? 11.055 -0.493 -0.399 1 85.06 76 GLY A N 1
ATOM 588 C CA . GLY A 1 76 ? 11.031 0.694 0.44 1 85.06 76 GLY A CA 1
ATOM 589 C C . GLY A 1 76 ? 10.914 1.982 -0.353 1 85.06 76 GLY A C 1
ATOM 590 O O . GLY A 1 76 ? 10.914 3.072 0.221 1 85.06 76 GLY A O 1
ATOM 591 N N . ASP A 1 77 ? 10.75 1.847 -1.646 1 93.62 77 ASP A N 1
ATOM 592 C CA . ASP A 1 77 ? 10.68 3.008 -2.527 1 93.62 77 ASP A CA 1
ATOM 593 C C . ASP A 1 77 ? 9.523 2.873 -3.52 1 93.62 77 ASP A C 1
ATOM 595 O O . ASP A 1 77 ? 9.742 2.533 -4.684 1 93.62 77 ASP A O 1
ATOM 599 N N . PRO A 1 78 ? 8.32 3.295 -3.084 1 94.62 78 PRO A N 1
ATOM 600 C CA . PRO A 1 78 ? 7.129 3.09 -3.914 1 94.62 78 PRO A CA 1
ATOM 601 C C . PRO A 1 78 ? 7.219 3.803 -5.262 1 94.62 78 PRO A C 1
ATOM 603 O O . PRO A 1 78 ? 6.727 3.287 -6.27 1 94.62 78 PRO A O 1
ATOM 606 N N . VAL A 1 79 ? 7.84 4.969 -5.309 1 95.38 79 VAL A N 1
ATOM 607 C CA . VAL A 1 79 ? 7.938 5.723 -6.555 1 95.38 79 VAL A CA 1
ATOM 608 C C . VAL A 1 79 ? 8.789 4.953 -7.562 1 95.38 79 VAL A C 1
ATOM 610 O O . VAL A 1 79 ? 8.383 4.773 -8.711 1 95.38 79 VAL A O 1
ATOM 613 N N . ARG A 1 80 ? 9.922 4.531 -7.113 1 97.19 80 ARG A N 1
ATOM 614 C CA . ARG A 1 80 ? 10.789 3.773 -8.008 1 97.19 80 ARG A CA 1
ATOM 615 C C . ARG A 1 80 ? 10.148 2.447 -8.398 1 97.19 80 ARG A C 1
ATOM 617 O O . ARG A 1 80 ? 10.25 2.021 -9.555 1 97.19 80 ARG A O 1
ATOM 624 N N . LEU A 1 81 ? 9.508 1.759 -7.473 1 97.25 81 LEU A N 1
ATOM 625 C CA . LEU A 1 81 ? 8.828 0.501 -7.762 1 97.25 81 LEU A CA 1
ATOM 626 C C . LEU A 1 81 ? 7.77 0.693 -8.844 1 97.25 81 LEU A C 1
ATOM 628 O O . LEU A 1 81 ? 7.68 -0.103 -9.773 1 97.25 81 LEU A O 1
ATOM 632 N N . ALA A 1 82 ? 6.98 1.709 -8.734 1 97.38 82 ALA A N 1
ATOM 633 C CA . ALA A 1 82 ? 5.93 1.996 -9.711 1 97.38 82 ALA A CA 1
ATOM 634 C C . ALA A 1 82 ? 6.512 2.178 -11.109 1 97.38 82 ALA A C 1
ATOM 636 O O . ALA A 1 82 ? 5.965 1.665 -12.086 1 97.38 82 ALA A O 1
ATOM 637 N N . GLY A 1 83 ? 7.617 2.945 -11.07 1 97.12 83 GLY A N 1
ATOM 638 C CA . GLY A 1 83 ? 8.266 3.146 -12.359 1 97.12 83 GLY A CA 1
ATOM 639 C C . GLY A 1 83 ? 8.742 1.854 -12.992 1 97.12 83 GLY A C 1
ATOM 640 O O . GLY A 1 83 ? 8.547 1.63 -14.188 1 97.12 83 GLY A O 1
ATOM 641 N N . GLU A 1 84 ? 9.375 0.979 -12.258 1 96.44 84 GLU A N 1
ATOM 642 C CA . GLU A 1 84 ? 9.883 -0.301 -12.742 1 96.44 84 GLU A CA 1
ATOM 643 C C . GLU A 1 84 ? 8.742 -1.211 -13.195 1 96.44 84 GLU A C 1
ATOM 645 O O . GLU A 1 84 ? 8.844 -1.871 -14.234 1 96.44 84 GLU A O 1
ATOM 650 N N . LEU A 1 85 ? 7.688 -1.258 -12.445 1 97.38 85 LEU A N 1
ATOM 651 C CA . LEU A 1 85 ? 6.559 -2.123 -12.773 1 97.38 85 LEU A CA 1
ATOM 652 C C . LEU A 1 85 ? 5.84 -1.632 -14.023 1 97.38 85 LEU A C 1
ATOM 654 O O . LEU A 1 85 ? 5.391 -2.436 -14.844 1 97.38 85 LEU A O 1
ATOM 658 N N . ASP A 1 86 ? 5.754 -0.347 -14.188 1 97.31 86 ASP A N 1
ATOM 659 C CA . ASP A 1 86 ? 5.156 0.218 -15.391 1 97.31 86 ASP A CA 1
ATOM 660 C C . ASP A 1 86 ? 5.938 -0.196 -16.641 1 97.31 86 ASP A C 1
ATOM 662 O O . ASP A 1 86 ? 5.344 -0.548 -17.656 1 97.31 86 ASP A O 1
ATOM 666 N N . LYS A 1 87 ? 7.207 -0.159 -16.5 1 96.5 87 LYS A N 1
ATOM 667 C CA . LYS A 1 87 ? 8.062 -0.565 -17.609 1 96.5 87 LYS A CA 1
ATOM 668 C C . LYS A 1 87 ? 7.863 -2.041 -17.938 1 96.5 87 LYS A C 1
ATOM 670 O O . LYS A 1 87 ? 7.754 -2.41 -19.109 1 96.5 87 LYS A O 1
ATOM 675 N N . LEU A 1 88 ? 7.785 -2.885 -16.938 1 96.31 88 LEU A N 1
ATOM 676 C CA . LEU A 1 88 ? 7.594 -4.316 -17.141 1 96.31 88 LEU A CA 1
ATOM 677 C C . LEU A 1 88 ? 6.242 -4.602 -17.781 1 96.31 88 LEU A C 1
ATOM 679 O O . LEU A 1 88 ? 6.129 -5.469 -18.641 1 96.31 88 LEU A O 1
ATOM 683 N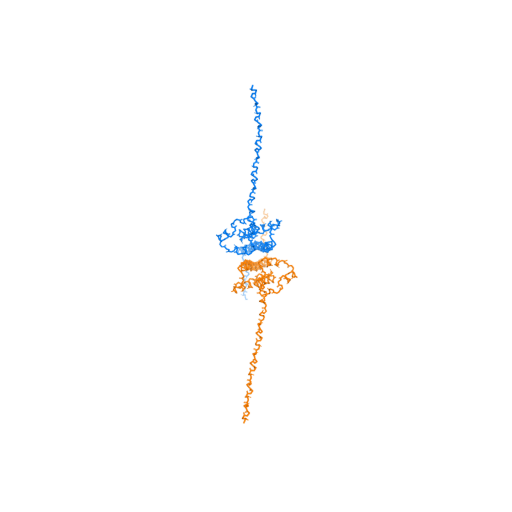 N . LEU A 1 89 ? 5.258 -3.82 -17.328 1 97.06 89 LEU A N 1
ATOM 684 C CA . LEU A 1 89 ? 3.912 -4.016 -17.859 1 97.06 89 LEU A CA 1
ATOM 685 C C . LEU A 1 89 ? 3.816 -3.516 -19.297 1 97.06 89 LEU A C 1
ATOM 687 O O . LEU A 1 89 ? 3.111 -4.105 -20.125 1 97.06 89 LEU A O 1
ATOM 691 N N . ALA A 1 90 ? 4.57 -2.564 -19.625 1 95.88 90 ALA A N 1
ATOM 692 C CA . ALA A 1 90 ? 4.566 -1.989 -20.969 1 95.88 90 ALA A CA 1
ATOM 693 C C . ALA A 1 90 ? 5.25 -2.922 -21.969 1 95.88 90 ALA A C 1
ATOM 695 O O . ALA A 1 90 ? 4.883 -2.959 -23.141 1 95.88 90 ALA A O 1
ATOM 696 N N . ASP A 1 91 ? 6.207 -3.688 -21.516 1 91 91 ASP A N 1
ATOM 697 C CA . ASP A 1 91 ? 6.965 -4.605 -22.359 1 91 91 ASP A CA 1
ATOM 698 C C . ASP A 1 91 ? 6.121 -5.816 -22.75 1 91 91 ASP A C 1
ATOM 700 O O . ASP A 1 91 ? 6.473 -6.555 -23.672 1 91 91 ASP A O 1
ATOM 704 N N . LYS A 1 92 ? 5.07 -6.09 -22.156 1 87.94 92 LYS A N 1
ATOM 705 C CA . LYS A 1 92 ? 4.141 -7.176 -22.453 1 87.94 92 LYS A CA 1
ATOM 706 C C . LYS A 1 92 ? 4.855 -8.523 -22.469 1 87.94 92 LYS A C 1
ATOM 708 O O . LYS A 1 92 ? 4.539 -9.391 -23.281 1 87.94 92 LYS A O 1
ATOM 713 N N . SER A 1 93 ? 5.926 -8.664 -21.688 1 89 93 SER A N 1
ATOM 714 C CA . SER A 1 93 ? 6.691 -9.906 -21.625 1 89 93 SER A CA 1
ATOM 715 C C . SER A 1 93 ? 6.277 -10.766 -20.438 1 89 93 SER A C 1
ATOM 717 O O . SER A 1 93 ? 6.625 -11.945 -20.375 1 89 93 SER A O 1
ATOM 719 N N . LEU A 1 94 ? 5.41 -10.242 -19.625 1 94 94 LEU A N 1
ATOM 720 C CA . LEU A 1 94 ? 5.031 -10.961 -18.406 1 94 94 LEU A CA 1
ATOM 721 C C . LEU A 1 94 ? 3.91 -11.953 -18.688 1 94 94 LEU A C 1
ATOM 723 O O . LEU A 1 94 ? 3.035 -11.688 -19.516 1 94 94 LEU A O 1
ATOM 727 N N . SER A 1 95 ? 4.004 -13.07 -18.062 1 93.38 95 SER A N 1
ATOM 728 C CA . SER A 1 95 ? 2.863 -13.984 -18.078 1 93.38 95 SER A CA 1
ATOM 729 C C . SER A 1 95 ? 1.609 -13.297 -17.531 1 93.38 95 SER A C 1
ATOM 731 O O . SER A 1 95 ? 1.697 -12.281 -16.859 1 93.38 95 SER A O 1
ATOM 733 N N . PRO A 1 96 ? 0.456 -13.781 -17.844 1 94.5 96 PRO A N 1
ATOM 734 C CA . PRO A 1 96 ? -0.771 -13.172 -17.312 1 94.5 96 PRO A CA 1
ATOM 735 C C . PRO A 1 96 ? -0.78 -13.078 -15.789 1 94.5 96 PRO A C 1
ATOM 737 O O . PRO A 1 96 ? -1.189 -12.055 -15.234 1 94.5 96 PRO A O 1
ATOM 740 N N . ALA A 1 97 ? -0.354 -14.086 -15.141 1 95.75 97 ALA A N 1
ATOM 741 C CA . ALA A 1 97 ? -0.299 -14.062 -13.68 1 95.75 97 ALA A CA 1
ATOM 742 C C . ALA A 1 97 ? 0.724 -13.047 -13.188 1 95.75 97 ALA A C 1
ATOM 744 O O . ALA A 1 97 ? 0.476 -12.328 -12.219 1 95.75 97 ALA A O 1
ATOM 745 N N . GLY A 1 98 ? 1.884 -13.047 -13.797 1 95.94 98 GLY A N 1
ATOM 746 C CA . GLY A 1 98 ? 2.889 -12.047 -13.469 1 95.94 98 GLY A CA 1
ATOM 747 C C . GLY A 1 98 ? 2.404 -10.625 -13.664 1 95.94 98 GLY A C 1
ATOM 748 O O . GLY A 1 98 ? 2.668 -9.75 -12.836 1 95.94 98 GLY A O 1
ATOM 749 N N . ALA A 1 99 ? 1.693 -10.422 -14.758 1 97 99 ALA A N 1
ATOM 750 C CA . ALA A 1 99 ? 1.139 -9.102 -15.039 1 97 99 ALA A CA 1
ATOM 751 C C . ALA A 1 99 ? 0.1 -8.703 -14 1 97 99 ALA A C 1
ATOM 753 O O . ALA A 1 99 ? 0.035 -7.543 -13.586 1 97 99 ALA A O 1
ATOM 754 N N . ALA A 1 100 ? -0.698 -9.625 -13.609 1 96.75 100 ALA A N 1
ATOM 755 C CA . ALA A 1 100 ? -1.697 -9.359 -12.578 1 96.75 100 ALA A CA 1
ATOM 756 C C . ALA A 1 100 ? -1.034 -8.945 -11.266 1 96.75 100 ALA A C 1
ATOM 758 O O . ALA A 1 100 ? -1.479 -8 -10.609 1 96.75 100 ALA A O 1
ATOM 759 N N . LEU A 1 101 ? -0.004 -9.641 -10.914 1 97.56 101 LEU A N 1
ATOM 760 C CA . LEU A 1 101 ? 0.735 -9.289 -9.711 1 97.56 101 LEU A CA 1
ATOM 761 C C . LEU A 1 101 ? 1.376 -7.914 -9.836 1 97.56 101 LEU A C 1
ATOM 763 O O . LEU A 1 101 ? 1.312 -7.105 -8.914 1 97.56 101 LEU A O 1
ATOM 767 N N . ALA A 1 102 ? 1.979 -7.715 -10.953 1 97.81 102 ALA A N 1
ATOM 768 C CA . ALA A 1 102 ? 2.598 -6.414 -11.195 1 97.81 102 ALA A CA 1
ATOM 769 C C . ALA A 1 102 ? 1.569 -5.293 -11.094 1 97.81 102 ALA A C 1
ATOM 771 O O . ALA A 1 102 ? 1.848 -4.238 -10.516 1 97.81 102 ALA A O 1
ATOM 772 N N . ARG A 1 103 ? 0.409 -5.469 -11.633 1 96.94 103 ARG A N 1
ATOM 773 C CA . ARG A 1 103 ? -0.636 -4.453 -11.578 1 96.94 103 ARG A CA 1
ATOM 774 C C . ARG A 1 103 ? -1.094 -4.211 -10.148 1 96.94 103 ARG A C 1
ATOM 776 O O . ARG A 1 103 ? -1.324 -3.068 -9.75 1 96.94 103 ARG A O 1
ATOM 783 N N . LEU A 1 104 ? -1.247 -5.27 -9.438 1 95.69 104 LEU A N 1
ATOM 784 C CA . LEU A 1 104 ? -1.629 -5.152 -8.039 1 95.69 104 LEU A CA 1
ATOM 785 C C . LEU A 1 104 ? -0.617 -4.309 -7.266 1 95.69 104 LEU A C 1
ATOM 787 O O . LEU A 1 104 ? -0.996 -3.393 -6.535 1 95.69 104 LEU A O 1
ATOM 791 N N . GLN A 1 105 ? 0.617 -4.605 -7.473 1 96.19 105 GLN A N 1
ATOM 792 C CA . GLN A 1 105 ? 1.68 -3.912 -6.754 1 96.19 105 GLN A CA 1
ATOM 793 C C . GLN A 1 105 ? 1.841 -2.48 -7.262 1 96.19 105 GLN A C 1
ATOM 795 O O . GLN A 1 105 ? 2.172 -1.577 -6.492 1 96.19 105 GLN A O 1
ATOM 800 N N . LEU A 1 106 ? 1.596 -2.334 -8.5 1 96.44 106 LEU A N 1
ATOM 801 C CA . LEU A 1 106 ? 1.646 -0.992 -9.062 1 96.44 106 LEU A CA 1
ATOM 802 C C . LEU A 1 106 ? 0.578 -0.098 -8.445 1 96.44 106 LEU A C 1
ATOM 804 O O . LEU A 1 106 ? 0.864 1.033 -8.047 1 96.44 106 LEU A O 1
ATOM 808 N N . ARG A 1 107 ? -0.607 -0.603 -8.336 1 94.31 107 ARG A N 1
ATOM 809 C CA . ARG A 1 107 ? -1.69 0.153 -7.711 1 94.31 107 ARG A CA 1
ATOM 810 C C . ARG A 1 107 ? -1.342 0.528 -6.273 1 94.31 107 ARG A C 1
ATOM 812 O O . ARG A 1 107 ? -1.586 1.657 -5.844 1 94.31 107 ARG A O 1
ATOM 819 N N . GLN A 1 108 ? -0.784 -0.357 -5.621 1 93.06 108 GLN A N 1
ATOM 820 C CA . GLN A 1 108 ? -0.412 -0.128 -4.23 1 93.06 108 GLN A CA 1
ATOM 821 C C . GLN A 1 108 ? 0.724 0.886 -4.125 1 93.06 108 GLN A C 1
ATOM 823 O O . GLN A 1 108 ? 0.704 1.76 -3.254 1 93.06 108 GLN A O 1
ATOM 828 N N . ALA A 1 109 ? 1.674 0.72 -4.934 1 95.25 109 ALA A N 1
ATOM 829 C CA . ALA A 1 109 ? 2.809 1.64 -4.922 1 95.25 109 ALA A CA 1
ATOM 830 C C . ALA A 1 109 ? 2.365 3.062 -5.242 1 95.25 109 ALA A C 1
ATOM 832 O O . ALA A 1 109 ? 2.826 4.02 -4.617 1 95.25 109 ALA A O 1
ATOM 833 N N . LEU A 1 110 ? 1.456 3.225 -6.152 1 94.62 110 LEU A N 1
ATOM 834 C CA . LEU A 1 110 ? 0.938 4.539 -6.52 1 94.62 110 LEU A CA 1
ATOM 835 C C . LEU A 1 110 ? 0.129 5.141 -5.379 1 94.62 110 LEU A C 1
ATOM 837 O O . LEU A 1 110 ? 0.25 6.336 -5.09 1 94.62 110 LEU A O 1
ATOM 841 N N . ALA A 1 111 ? -0.626 4.301 -4.758 1 92 111 ALA A N 1
ATOM 842 C CA . ALA A 1 111 ? -1.397 4.773 -3.609 1 92 111 ALA A CA 1
ATOM 843 C C . ALA A 1 111 ? -0.478 5.242 -2.486 1 92 111 ALA A C 1
ATOM 845 O O . ALA A 1 111 ? -0.718 6.285 -1.875 1 92 111 ALA A O 1
ATOM 846 N N . GLN A 1 112 ? 0.567 4.543 -2.229 1 91.25 112 GLN A N 1
ATOM 847 C CA . GLN A 1 112 ? 1.524 4.902 -1.188 1 91.25 112 GLN A CA 1
ATOM 848 C C . GLN A 1 112 ? 2.256 6.195 -1.533 1 91.25 112 GLN A C 1
ATOM 850 O O . GLN A 1 112 ? 2.449 7.055 -0.67 1 91.25 112 GLN A O 1
ATOM 855 N N . SER A 1 113 ? 2.625 6.289 -2.762 1 93 113 SER A N 1
ATOM 856 C CA . SER A 1 113 ? 3.305 7.5 -3.211 1 93 113 SER A CA 1
ATOM 857 C C . SER A 1 113 ? 2.408 8.727 -3.057 1 93 113 SER A C 1
ATOM 859 O O . SER A 1 113 ? 2.865 9.781 -2.623 1 93 113 SER A O 1
ATOM 861 N N . LYS A 1 114 ? 1.191 8.57 -3.398 1 93.69 114 LYS A N 1
ATOM 862 C CA . LYS A 1 114 ? 0.238 9.664 -3.264 1 93.69 114 LYS A CA 1
ATOM 863 C C . LYS A 1 114 ? 0.075 10.078 -1.804 1 93.69 114 LYS A C 1
ATOM 865 O O . LYS A 1 114 ? 0.05 11.266 -1.486 1 93.69 114 LYS A O 1
ATOM 870 N N . LEU A 1 115 ? 0.014 9.172 -0.925 1 89.75 115 LEU A N 1
ATOM 871 C CA . LEU A 1 115 ? -0.131 9.453 0.5 1 89.75 115 LEU A CA 1
ATOM 872 C C . LEU A 1 115 ? 1.126 10.109 1.056 1 89.75 115 LEU A C 1
ATOM 874 O O . LEU A 1 115 ? 1.04 11.008 1.903 1 89.75 115 LEU A O 1
ATOM 878 N N . GLN A 1 116 ? 2.236 9.664 0.58 1 91.12 116 GLN A N 1
ATOM 879 C CA . GLN A 1 116 ? 3.492 10.266 1.013 1 91.12 116 GLN A CA 1
ATOM 880 C C . GLN A 1 116 ? 3.596 11.719 0.554 1 91.12 116 GLN A C 1
ATOM 882 O O . GLN A 1 116 ? 4.012 12.586 1.321 1 91.12 116 GLN A O 1
ATOM 887 N N . ASP A 1 117 ? 3.197 11.969 -0.666 1 93.75 117 ASP A N 1
ATOM 888 C CA . ASP A 1 117 ? 3.164 13.336 -1.192 1 93.75 117 ASP A CA 1
ATOM 889 C C . ASP A 1 117 ? 2.219 14.211 -0.38 1 93.75 117 ASP A C 1
ATOM 891 O O . ASP A 1 117 ? 2.551 15.359 -0.055 1 93.75 117 ASP A O 1
ATOM 895 N N . GLN A 1 118 ? 1.127 13.742 -0.073 1 93.56 118 GLN A N 1
ATOM 896 C CA . GLN A 1 118 ? 0.142 14.453 0.734 1 93.56 118 GLN A CA 1
ATOM 897 C C . GLN A 1 118 ? 0.69 14.758 2.125 1 93.56 118 GLN A C 1
ATOM 899 O O . GLN A 1 118 ? 0.503 15.867 2.641 1 93.56 118 GLN A O 1
ATOM 904 N N . SER A 1 119 ? 1.345 13.766 2.727 1 92.44 119 SER A N 1
ATOM 905 C CA . SER A 1 119 ? 1.936 13.938 4.047 1 92.44 119 SER A CA 1
ATOM 906 C C . SER A 1 119 ? 2.988 15.039 4.043 1 92.44 119 SER A C 1
ATOM 908 O O . SER A 1 119 ? 3.049 15.859 4.965 1 92.44 119 SER A O 1
ATOM 910 N N . GLU A 1 120 ? 3.762 15.125 3.018 1 93.62 120 GLU A N 1
ATOM 911 C CA . GLU A 1 120 ? 4.777 16.156 2.885 1 93.62 120 GLU A CA 1
ATOM 912 C C . GLU A 1 120 ? 4.141 17.547 2.742 1 93.62 120 GLU A C 1
ATOM 914 O O . GLU A 1 120 ? 4.602 18.5 3.354 1 93.62 120 GLU A O 1
ATOM 919 N N . ARG A 1 121 ? 3.139 17.609 2.031 1 96.19 121 ARG A N 1
ATOM 920 C CA . ARG A 1 121 ? 2.404 18.859 1.861 1 96.19 121 ARG A CA 1
ATOM 921 C C . ARG A 1 121 ? 1.786 19.312 3.178 1 96.19 121 ARG A C 1
ATOM 923 O O . ARG A 1 121 ? 1.873 20.484 3.537 1 96.19 121 ARG A O 1
ATOM 930 N N . GLN A 1 122 ? 1.205 18.438 3.834 1 95.19 122 GLN A N 1
ATOM 931 C CA . GLN A 1 122 ? 0.595 18.75 5.121 1 95.19 122 GLN A CA 1
ATOM 932 C C . GLN A 1 122 ? 1.646 19.203 6.133 1 95.19 122 GLN A C 1
ATOM 934 O O . GLN A 1 122 ? 1.402 20.109 6.926 1 95.19 122 GLN A O 1
ATOM 939 N N . GLN A 1 123 ? 2.768 18.594 6.062 1 95.75 123 GLN A N 1
ATOM 940 C CA . GLN A 1 123 ? 3.855 19 6.949 1 95.75 123 GLN A CA 1
ATOM 941 C C . GLN A 1 123 ? 4.316 20.422 6.637 1 95.75 123 GLN A C 1
ATOM 943 O O . GLN A 1 123 ? 4.594 21.203 7.551 1 95.75 123 GLN A O 1
ATOM 948 N N . GLN A 1 124 ? 4.359 20.719 5.391 1 97.19 124 GLN A N 1
ATOM 949 C CA . GLN A 1 124 ? 4.703 22.078 4.977 1 97.19 124 GLN A CA 1
ATOM 950 C C . GLN A 1 124 ? 3.654 23.078 5.445 1 97.19 124 GLN A C 1
ATOM 952 O O . GLN A 1 124 ? 3.994 24.172 5.906 1 97.19 124 GLN A O 1
ATOM 957 N N . GLN A 1 125 ? 2.436 22.781 5.379 1 96.88 125 GLN A N 1
ATOM 958 C CA . GLN A 1 125 ? 1.343 23.625 5.84 1 96.88 125 GLN A CA 1
ATOM 959 C C . GLN A 1 125 ? 1.428 23.859 7.344 1 96.88 125 GLN A C 1
ATOM 961 O O . GLN A 1 125 ? 1.207 24.984 7.812 1 96.88 125 GLN A O 1
ATOM 966 N N . LEU A 1 126 ? 1.722 22.828 8.039 1 97.25 126 LEU A N 1
ATOM 967 C CA . LEU A 1 126 ? 1.88 22.938 9.492 1 97.25 126 LEU A CA 1
ATOM 968 C C . LEU A 1 126 ? 2.998 23.906 9.844 1 97.25 126 LEU A C 1
ATOM 970 O O . LEU A 1 126 ? 2.846 24.734 10.742 1 97.25 126 LEU A O 1
ATOM 974 N N . ARG A 1 127 ? 4.016 23.859 9.109 1 97.69 127 ARG A N 1
ATOM 975 C CA . ARG A 1 127 ? 5.125 24.781 9.336 1 97.69 127 ARG A CA 1
ATOM 976 C C . ARG A 1 127 ? 4.727 26.203 9.008 1 97.69 127 ARG A C 1
ATOM 978 O O . ARG A 1 127 ? 5.078 27.141 9.727 1 97.69 127 ARG A O 1
ATOM 985 N N . ASP A 1 128 ? 4.004 26.344 7.988 1 97.44 128 ASP A N 1
ATOM 986 C CA . ASP A 1 128 ? 3.537 27.672 7.59 1 97.44 128 ASP A CA 1
ATOM 987 C C . ASP A 1 128 ? 2.592 28.25 8.633 1 97.44 128 ASP A C 1
ATOM 989 O O . ASP A 1 128 ? 2.674 29.438 8.953 1 97.44 128 ASP A O 1
ATOM 993 N N . GLN A 1 129 ? 1.762 27.484 9.18 1 96.88 129 GLN A N 1
ATOM 994 C CA . GLN A 1 129 ? 0.848 27.938 10.227 1 96.88 129 GLN A CA 1
ATOM 995 C C . GLN A 1 129 ? 1.604 28.297 11.5 1 96.88 129 GLN A C 1
ATOM 997 O O . GLN A 1 129 ? 1.251 29.25 12.188 1 96.88 129 GLN A O 1
ATOM 1002 N N . GLN A 1 130 ? 2.566 27.609 11.742 1 96.88 130 GLN A N 1
ATOM 1003 C CA . GLN A 1 130 ? 3.406 27.906 12.898 1 96.88 130 GLN A CA 1
ATOM 1004 C C . GLN A 1 130 ? 4.09 29.266 12.742 1 96.88 130 GLN A C 1
ATOM 1006 O O . GLN A 1 130 ? 4.164 30.031 13.695 1 96.88 130 GLN A O 1
ATOM 1011 N N . LYS A 1 131 ? 4.539 29.531 11.641 1 97.62 131 LYS A N 1
ATOM 1012 C CA . LYS A 1 131 ? 5.141 30.828 11.359 1 97.62 131 LYS A CA 1
ATOM 1013 C C . LYS A 1 131 ? 4.129 31.953 11.555 1 97.62 131 LYS A C 1
ATOM 1015 O O . LYS A 1 131 ? 4.449 33 12.125 1 97.62 131 LYS A O 1
ATOM 1020 N N . ARG A 1 132 ? 2.988 31.703 11.078 1 95.88 132 ARG A N 1
ATOM 1021 C CA . ARG A 1 132 ? 1.931 32.688 11.242 1 95.88 132 ARG A CA 1
ATOM 1022 C C . ARG A 1 132 ? 1.623 32.938 12.719 1 95.88 132 ARG A C 1
ATOM 1024 O O . ARG A 1 132 ? 1.423 34.062 13.141 1 95.88 132 ARG A O 1
ATOM 1031 N N . ILE A 1 133 ? 1.506 31.875 13.445 1 97 133 ILE A N 1
ATOM 1032 C CA . ILE A 1 133 ? 1.274 31.969 14.883 1 97 133 ILE A CA 1
ATOM 1033 C C . ILE A 1 133 ? 2.396 32.781 15.539 1 97 133 ILE A C 1
ATOM 1035 O O . ILE A 1 133 ? 2.141 33.688 16.328 1 97 133 ILE A O 1
ATOM 1039 N N . ASP A 1 134 ? 3.574 32.5 15.172 1 96.75 134 ASP A N 1
ATOM 1040 C CA . ASP A 1 134 ? 4.73 33.188 15.742 1 96.75 134 ASP A CA 1
ATOM 1041 C C . ASP A 1 134 ? 4.715 34.656 15.367 1 96.75 134 ASP A C 1
ATOM 1043 O O . ASP A 1 134 ? 5.02 35.531 16.203 1 96.75 134 ASP A O 1
ATOM 1047 N N . ASP A 1 135 ? 4.375 34.938 14.188 1 94.81 135 ASP A N 1
ATOM 1048 C CA . ASP A 1 135 ? 4.285 36.344 13.727 1 94.81 135 ASP A CA 1
ATOM 1049 C C . ASP A 1 135 ? 3.234 37.094 14.523 1 94.81 135 ASP A C 1
ATOM 1051 O O . ASP A 1 135 ? 3.484 38.219 14.961 1 94.81 135 ASP A O 1
ATOM 1055 N N . GLN A 1 136 ? 2.129 36.531 14.734 1 92.88 136 GLN A N 1
ATOM 1056 C CA . GLN A 1 136 ? 1.055 37.156 15.492 1 92.88 136 GLN A CA 1
ATOM 1057 C C . GLN A 1 136 ? 1.437 37.312 16.953 1 92.88 136 GLN A C 1
ATOM 1059 O O . GLN A 1 136 ? 1.119 38.344 17.578 1 92.88 136 GLN A O 1
ATOM 1064 N N . ALA A 1 137 ? 2.15 36.406 17.484 1 92.12 137 ALA A N 1
ATOM 1065 C CA . ALA A 1 137 ? 2.625 36.469 18.859 1 92.12 137 ALA A CA 1
ATOM 1066 C C . ALA A 1 137 ? 3.643 37.594 19.031 1 92.12 137 ALA A C 1
ATOM 1068 O O . ALA A 1 137 ? 3.639 38.281 20.047 1 92.12 137 ALA A O 1
ATOM 1069 N N . ALA A 1 138 ? 4.426 37.781 18.047 1 94.69 138 ALA A N 1
ATOM 1070 C CA . ALA A 1 138 ? 5.414 38.844 18.094 1 94.69 138 ALA A CA 1
ATOM 1071 C C . ALA A 1 138 ? 4.738 40.219 18.031 1 94.69 138 ALA A C 1
ATOM 1073 O O . ALA A 1 138 ? 5.156 41.156 18.719 1 94.69 138 ALA A O 1
ATOM 1074 N N . LYS A 1 139 ? 3.77 40.312 17.234 1 91.44 139 LYS A N 1
ATOM 1075 C CA . LYS A 1 139 ? 3.008 41.562 17.156 1 91.44 139 LYS A CA 1
ATOM 1076 C C . LYS A 1 139 ? 2.309 41.875 18.469 1 91.44 139 LYS A C 1
ATOM 1078 O O . LYS A 1 139 ? 2.326 43 18.938 1 91.44 139 LYS A O 1
ATOM 1083 N N . LEU A 1 140 ? 1.728 40.844 19.078 1 89.44 140 LEU A N 1
ATOM 1084 C CA . LEU A 1 140 ? 1.065 41 20.375 1 89.44 140 LEU A CA 1
ATOM 1085 C C . LEU A 1 140 ? 2.066 41.406 21.453 1 89.44 140 LEU A C 1
ATOM 1087 O O . LEU A 1 140 ? 1.782 42.281 22.266 1 89.44 140 LEU A O 1
ATOM 1091 N N . GLU A 1 141 ? 3.215 40.812 21.375 1 91.19 141 GLU A N 1
ATOM 1092 C CA . GLU A 1 141 ? 4.25 41.156 22.344 1 91.19 141 GLU A CA 1
ATOM 1093 C C . GLU A 1 141 ? 4.77 42.562 22.156 1 91.19 141 GLU A C 1
ATOM 1095 O O . GLU A 1 141 ? 5.035 43.281 23.125 1 91.19 141 GLU A O 1
ATOM 1100 N N . ALA A 1 142 ? 4.848 42.969 20.938 1 90.69 142 ALA A N 1
ATOM 1101 C CA . ALA A 1 142 ? 5.27 44.312 20.641 1 90.69 142 ALA A CA 1
ATOM 1102 C C . ALA A 1 142 ? 4.234 45.344 21.109 1 90.69 142 ALA A C 1
ATOM 1104 O O . ALA A 1 142 ? 4.586 46.375 21.688 1 90.69 142 ALA A O 1
ATOM 1105 N N . LEU A 1 143 ? 3.01 45.031 21.031 1 83.19 143 LEU A N 1
ATOM 1106 C CA . LEU A 1 143 ? 1.939 45.906 21.484 1 83.19 143 LEU A CA 1
ATOM 1107 C C . LEU A 1 143 ? 1.902 45.969 23 1 83.19 143 LEU A C 1
ATOM 1109 O O . LEU A 1 143 ? 1.695 47.062 23.578 1 83.19 143 LEU A O 1
ATOM 1113 N N . ARG A 1 144 ? 2.18 44.938 23.625 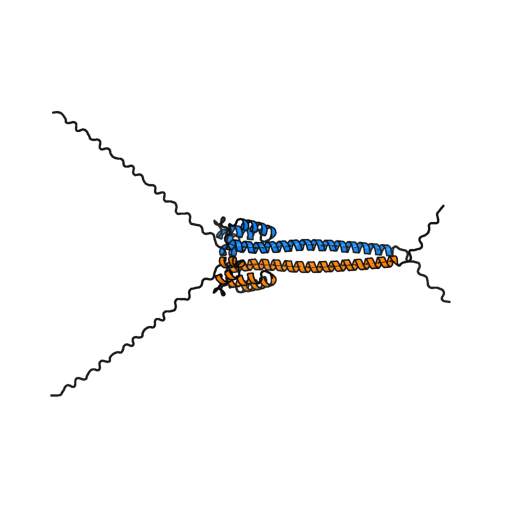1 84.75 144 ARG A N 1
ATOM 1114 C CA . ARG A 1 144 ? 2.232 44.906 25.094 1 84.75 144 ARG A CA 1
ATOM 1115 C C . ARG A 1 144 ? 3.395 45.75 25.609 1 84.75 144 ARG A C 1
ATOM 1117 O O . ARG A 1 144 ? 3.25 46.5 26.578 1 84.75 144 ARG A O 1
ATOM 1124 N N . ARG A 1 145 ? 4.469 45.75 24.938 1 87.75 145 ARG A N 1
ATOM 1125 C CA . ARG A 1 145 ? 5.633 46.531 25.344 1 87.75 145 ARG A CA 1
ATOM 1126 C C . ARG A 1 145 ? 5.395 48.031 25.109 1 87.75 145 ARG A C 1
ATOM 1128 O O . ARG A 1 145 ? 5.785 48.844 25.938 1 87.75 145 ARG A O 1
ATOM 1135 N N . LEU A 1 146 ? 4.695 48.219 23.984 1 81.19 146 LEU A N 1
ATOM 1136 C CA . LEU A 1 146 ? 4.34 49.625 23.719 1 81.19 146 LEU A CA 1
ATOM 1137 C C . LEU A 1 146 ? 3.377 50.156 24.766 1 81.19 146 LEU A C 1
ATOM 1139 O O . LEU A 1 146 ? 3.514 51.281 25.219 1 81.19 146 LEU A O 1
ATOM 1143 N N . GLU A 1 147 ? 2.449 49.344 25.219 1 76.06 147 GLU A N 1
ATOM 1144 C CA . GLU A 1 147 ? 1.499 49.75 26.266 1 76.06 147 GLU A CA 1
ATOM 1145 C C . GLU A 1 147 ? 2.199 49.969 27.594 1 76.06 147 GLU A C 1
ATOM 1147 O O . GLU A 1 147 ? 1.864 50.875 28.344 1 76.06 147 GLU A O 1
ATOM 1152 N N . LEU A 1 148 ? 3.119 49.281 27.906 1 78.88 148 LEU A N 1
ATOM 1153 C CA . LEU A 1 148 ? 3.854 49.438 29.156 1 78.88 148 LEU A CA 1
ATOM 1154 C C . LEU A 1 148 ? 4.754 50.656 29.141 1 78.88 148 LEU A C 1
ATOM 1156 O O . LEU A 1 148 ? 5.004 51.25 30.172 1 78.88 148 LEU A O 1
ATOM 1160 N N . ASP A 1 149 ? 5.117 51.188 28 1 74.06 149 ASP A N 1
ATOM 1161 C CA . ASP A 1 149 ? 5.98 52.344 27.844 1 74.06 149 ASP A CA 1
ATOM 1162 C C . ASP A 1 149 ? 5.164 53.625 27.812 1 74.06 149 ASP A C 1
ATOM 1164 O O . ASP A 1 149 ? 5.707 54.719 28.031 1 74.06 149 ASP A O 1
ATOM 1168 N N . LEU A 1 150 ? 3.889 53.781 27.547 1 67.75 150 LEU A N 1
ATOM 1169 C CA . LEU A 1 150 ? 3.027 54.969 27.516 1 67.75 150 LEU A CA 1
ATOM 1170 C C . LEU A 1 150 ? 2.625 55.375 28.938 1 67.75 150 LEU A C 1
ATOM 1172 O O . LEU A 1 150 ? 2.246 54.531 29.75 1 67.75 150 LEU A O 1
ATOM 1176 N N . PRO A 1 151 ? 3.078 56.75 29.438 1 61.03 151 PRO A N 1
ATOM 1177 C CA . PRO A 1 151 ? 2.723 57.281 30.766 1 61.03 151 PRO A CA 1
ATOM 1178 C C . PRO A 1 151 ? 1.244 57.094 31.094 1 61.03 151 PRO A C 1
ATOM 1180 O O . PRO A 1 151 ? 0.391 57.188 30.219 1 61.03 151 PRO A O 1
ATOM 1183 N N . LYS A 1 152 ? 0.924 56.188 32.031 1 59.44 152 LYS A N 1
ATOM 1184 C CA . LYS A 1 152 ? -0.434 56 32.531 1 59.44 152 LYS A CA 1
ATOM 1185 C C . LYS A 1 152 ? -1.141 57.312 32.75 1 59.44 152 LYS A C 1
ATOM 1187 O O . LYS A 1 152 ? -0.56 58.25 33.312 1 59.44 152 LYS A O 1
ATOM 1192 N N . PRO A 1 153 ? -2.049 57.844 32.031 1 53.69 153 PRO A N 1
ATOM 1193 C CA . PRO A 1 153 ? -2.709 59.125 32.375 1 53.69 153 PRO A CA 1
ATOM 1194 C C . PRO A 1 153 ? -2.932 59.281 33.875 1 53.69 153 PRO A C 1
ATOM 1196 O O . PRO A 1 153 ? -3.061 58.281 34.594 1 53.69 153 PRO A O 1
ATOM 1199 N N . ASN A 1 154 ? -2.406 60.438 34.406 1 48 154 ASN A N 1
ATOM 1200 C CA . ASN A 1 154 ? -2.715 60.844 35.781 1 48 154 ASN A CA 1
ATOM 1201 C C . ASN A 1 154 ? -4.164 60.531 36.156 1 48 154 ASN A C 1
ATOM 1203 O O . ASN A 1 154 ? -5.09 61.094 35.562 1 48 154 ASN A O 1
ATOM 1207 N N . GLY A 1 155 ? -4.605 59.469 36.281 1 47.28 155 GLY A N 1
ATOM 1208 C CA . GLY A 1 155 ? -5.922 59.25 36.844 1 47.28 155 GLY A CA 1
ATOM 1209 C C . GLY A 1 155 ? -6.285 60.312 37.875 1 47.28 155 GLY A C 1
ATOM 1210 O O . GLY A 1 155 ? -5.402 60.906 38.531 1 47.28 155 GLY A O 1
ATOM 1211 N N . LEU A 1 156 ? -7.512 61.094 37.719 1 45 156 LEU A N 1
ATOM 1212 C CA . LEU A 1 156 ? -8.281 61.969 38.594 1 45 156 LEU A CA 1
ATOM 1213 C C . LEU A 1 156 ? -8.297 61.406 40 1 45 156 LEU A C 1
ATOM 1215 O O . LEU A 1 156 ? -8.805 60.312 40.25 1 45 156 LEU A O 1
ATOM 1219 N N . ASN A 1 157 ? -7.18 61.594 40.781 1 43.91 157 ASN A N 1
ATOM 1220 C CA . ASN A 1 157 ? -7.418 61.656 42.219 1 43.91 157 ASN A CA 1
ATOM 1221 C C . ASN A 1 157 ? -8.805 62.188 42.531 1 43.91 157 ASN A C 1
ATOM 1223 O O . ASN A 1 157 ? -9.164 63.281 42.062 1 43.91 157 ASN A O 1
ATOM 1227 N N . GLY A 1 158 ? -9.758 61.406 42.656 1 40.53 158 GLY A N 1
ATOM 1228 C CA . GLY A 1 158 ? -11.016 61.75 43.312 1 40.53 158 GLY A CA 1
ATOM 1229 C C . GLY A 1 158 ? -10.891 62.906 44.281 1 40.53 158 GLY A C 1
ATOM 1230 O O . GLY A 1 158 ? -9.898 63 45.031 1 40.53 158 GLY A O 1
ATOM 1231 N N . GLY A 1 159 ? -11.578 64.062 44.062 1 37.66 159 GLY A N 1
ATOM 1232 C CA . GLY A 1 159 ? -12 65.25 44.781 1 37.66 159 GLY A CA 1
ATOM 1233 C C . GLY A 1 159 ? -12.211 65 46.281 1 37.66 159 GLY A C 1
ATOM 1234 O O . GLY A 1 159 ? -12.211 63.812 46.688 1 37.66 159 GLY A O 1
ATOM 1235 N N . SER A 1 160 ? -12.445 66.25 47 1 41.84 160 SER A N 1
ATOM 1236 C CA . SER A 1 160 ? -12.742 66.938 48.281 1 41.84 160 SER A CA 1
ATOM 1237 C C . SER A 1 160 ? -13.922 66.25 48.969 1 41.84 160 SER A C 1
ATOM 1239 O O . SER A 1 160 ? -15.047 66.25 48.469 1 41.84 160 SER A O 1
ATOM 1241 N N . LYS A 1 161 ? -13.797 65.125 49.438 1 43.38 161 LYS A N 1
ATOM 1242 C CA . LYS A 1 161 ? -14.797 65 50.5 1 43.38 161 LYS A CA 1
ATOM 1243 C C . LYS A 1 161 ? -14.812 66.25 51.406 1 43.38 161 LYS A C 1
ATOM 1245 O O . LYS A 1 161 ? -13.859 66.5 52.156 1 43.38 161 LYS A O 1
ATOM 1250 N N . ARG A 1 162 ? -15.453 67.5 50.938 1 28.11 162 ARG A N 1
ATOM 1251 C CA . ARG A 1 162 ? -16.312 68.062 52 1 28.11 162 ARG A CA 1
ATOM 1252 C C . ARG A 1 162 ? -17.5 67.125 52.25 1 28.11 162 ARG A C 1
ATOM 1254 O O . ARG A 1 162 ? -18.094 66.625 51.312 1 28.11 162 ARG A O 1
ATOM 1261 N N . MET B 1 1 ? -38.875 -115.188 0.441 1 37.72 1 MET B N 1
ATOM 1262 C CA . MET B 1 1 ? -38.344 -114.312 -0.595 1 37.72 1 MET B CA 1
ATOM 1263 C C . MET B 1 1 ? -38.469 -112.875 -0.188 1 37.72 1 MET B C 1
ATOM 1265 O O . MET B 1 1 ? -39.594 -112.312 -0.166 1 37.72 1 MET B O 1
ATOM 1269 N N . THR B 1 2 ? -37.75 -112.5 0.882 1 51.41 2 THR B N 1
ATOM 1270 C CA . THR B 1 2 ? -37.812 -111.312 1.71 1 51.41 2 THR B CA 1
ATOM 1271 C C . THR B 1 2 ? -37.469 -110.062 0.891 1 51.41 2 THR B C 1
ATOM 1273 O O . THR B 1 2 ? -36.469 -110 0.18 1 51.41 2 THR B O 1
ATOM 1276 N N . PRO B 1 3 ? -38.5 -109.312 0.458 1 54.47 3 PRO B N 1
ATOM 1277 C CA . PRO B 1 3 ? -38.312 -108.125 -0.442 1 54.47 3 PRO B CA 1
ATOM 1278 C C . PRO B 1 3 ? -37.344 -107.125 0.126 1 54.47 3 PRO B C 1
ATOM 1280 O O . PRO B 1 3 ? -37.281 -106.938 1.341 1 54.47 3 PRO B O 1
ATOM 1283 N N . ILE B 1 4 ? -36.094 -107.062 -0.331 1 55.09 4 ILE B N 1
ATOM 1284 C CA . ILE B 1 4 ? -35.031 -106.188 0.08 1 55.09 4 ILE B CA 1
ATOM 1285 C C . ILE B 1 4 ? -35.438 -104.75 -0.162 1 55.09 4 ILE B C 1
ATOM 1287 O O . ILE B 1 4 ? -35.719 -104.312 -1.298 1 55.09 4 ILE B O 1
ATOM 1291 N N . VAL B 1 5 ? -36.219 -104.125 0.724 1 51.94 5 VAL B N 1
ATOM 1292 C CA . VAL B 1 5 ? -36.656 -102.75 0.705 1 51.94 5 VAL B CA 1
ATOM 1293 C C . VAL B 1 5 ? -35.469 -101.812 0.593 1 51.94 5 VAL B C 1
ATOM 1295 O O . VAL B 1 5 ? -34.531 -101.875 1.406 1 51.94 5 VAL B O 1
ATOM 1298 N N . PHE B 1 6 ? -34.906 -101.625 -0.625 1 54.53 6 PHE B N 1
ATOM 1299 C CA . PHE B 1 6 ? -33.781 -100.688 -0.854 1 54.53 6 PHE B CA 1
ATOM 1300 C C . PHE B 1 6 ? -34.094 -99.312 -0.333 1 54.53 6 PHE B C 1
ATOM 1302 O O . PHE B 1 6 ? -35.125 -98.75 -0.687 1 54.53 6 PHE B O 1
ATOM 1309 N N . PRO B 1 7 ? -33.625 -99 0.887 1 54.28 7 PRO B N 1
ATOM 1310 C CA . PRO B 1 7 ? -33.906 -97.625 1.378 1 54.28 7 PRO B CA 1
ATOM 1311 C C . PRO B 1 7 ? -33.469 -96.5 0.416 1 54.28 7 PRO B C 1
ATOM 1313 O O . PRO B 1 7 ? -32.469 -96.688 -0.295 1 54.28 7 PRO B O 1
ATOM 1316 N N . ARG B 1 8 ? -34.344 -95.812 -0.254 1 54.22 8 ARG B N 1
ATOM 1317 C CA . ARG B 1 8 ? -34.188 -94.688 -1.131 1 54.22 8 ARG B CA 1
ATOM 1318 C C . ARG B 1 8 ? -33.281 -93.625 -0.491 1 54.22 8 ARG B C 1
ATOM 1320 O O . ARG B 1 8 ? 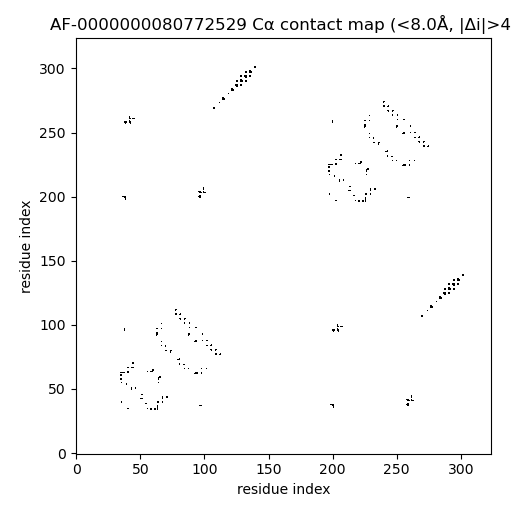-33.594 -93.125 0.577 1 54.22 8 ARG B O 1
ATOM 1327 N N . ARG B 1 9 ? -31.953 -93.812 -0.624 1 54.53 9 ARG B N 1
ATOM 1328 C CA . ARG B 1 9 ? -30.938 -92.875 -0.182 1 54.53 9 ARG B CA 1
ATOM 1329 C C . ARG B 1 9 ? -31.281 -91.438 -0.628 1 54.53 9 ARG B C 1
ATOM 1331 O O . ARG B 1 9 ? -31.375 -91.188 -1.826 1 54.53 9 ARG B O 1
ATOM 1338 N N . TRP B 1 10 ? -32 -90.688 0.193 1 53.28 10 TRP B N 1
ATOM 1339 C CA . TRP B 1 10 ? -32.281 -89.25 0.052 1 53.28 10 TRP B CA 1
ATOM 1340 C C . TRP B 1 10 ? -31 -88.438 -0.202 1 53.28 10 TRP B C 1
ATOM 1342 O O . TRP B 1 10 ? -30.094 -88.438 0.625 1 53.28 10 TRP B O 1
ATOM 1352 N N . LEU B 1 11 ? -30.516 -88.375 -1.437 1 55.88 11 LEU B N 1
ATOM 1353 C CA . LEU B 1 11 ? -29.391 -87.562 -1.801 1 55.88 11 LEU B CA 1
ATOM 1354 C C . LEU B 1 11 ? -29.656 -86.125 -1.362 1 55.88 11 LEU B C 1
ATOM 1356 O O . LEU B 1 11 ? -30.672 -85.5 -1.744 1 55.88 11 LEU B O 1
ATOM 1360 N N . PRO B 1 12 ? -29.141 -85.625 -0.185 1 56.03 12 PRO B N 1
ATOM 1361 C CA . PRO B 1 12 ? -29.297 -84.25 0.183 1 56.03 12 PRO B CA 1
ATOM 1362 C C . PRO B 1 12 ? -28.797 -83.25 -0.896 1 56.03 12 PRO B C 1
ATOM 1364 O O . PRO B 1 12 ? -27.688 -83.438 -1.42 1 56.03 12 PRO B O 1
ATOM 1367 N N . LEU B 1 13 ? -29.688 -82.812 -1.807 1 55.72 13 LEU B N 1
ATOM 1368 C CA . LEU B 1 13 ? -29.406 -81.688 -2.697 1 55.72 13 LEU B CA 1
ATOM 1369 C C . LEU B 1 13 ? -28.781 -80.562 -1.929 1 55.72 13 LEU B C 1
ATOM 1371 O O . LEU B 1 13 ? -29.422 -79.938 -1.05 1 55.72 13 LEU B O 1
ATOM 1375 N N . LEU B 1 14 ? -27.453 -80.562 -1.68 1 54.41 14 LEU B N 1
ATOM 1376 C CA . LEU B 1 14 ? -26.672 -79.438 -1.15 1 54.41 14 LEU B CA 1
ATOM 1377 C C . LEU B 1 14 ? -26.969 -78.188 -1.918 1 54.41 14 LEU B C 1
ATOM 1379 O O . LEU B 1 14 ? -26.625 -78.062 -3.094 1 54.41 14 LEU B O 1
ATOM 1383 N N . SER B 1 15 ? -28.141 -77.5 -1.679 1 56.31 15 SER B N 1
ATOM 1384 C CA . SER B 1 15 ? -28.391 -76.125 -2.154 1 56.31 15 SER B CA 1
ATOM 1385 C C . SER B 1 15 ? -27.25 -75.188 -1.79 1 56.31 15 SER B C 1
ATOM 1387 O O . SER B 1 15 ? -27.031 -74.875 -0.614 1 56.31 15 SER B O 1
ATOM 1389 N N . LEU B 1 16 ? -26.125 -75.25 -2.518 1 56.03 16 LEU B N 1
ATOM 1390 C CA . LEU B 1 16 ? -25.062 -74.25 -2.348 1 56.03 16 LEU B CA 1
ATOM 1391 C C . LEU B 1 16 ? -25.609 -72.812 -2.52 1 56.03 16 LEU B C 1
ATOM 1393 O O . LEU B 1 16 ? -26.172 -72.5 -3.562 1 56.03 16 LEU B O 1
ATOM 1397 N N . PRO B 1 17 ? -25.938 -72.125 -1.413 1 54.91 17 PRO B N 1
ATOM 1398 C CA . PRO B 1 17 ? -26.328 -70.688 -1.591 1 54.91 17 PRO B CA 1
ATOM 1399 C C . PRO B 1 17 ? -25.297 -69.875 -2.389 1 54.91 17 PRO B C 1
ATOM 1401 O O . PRO B 1 17 ? -24.094 -70 -2.119 1 54.91 17 PRO B O 1
ATOM 1404 N N . LEU B 1 18 ? -25.5 -69.75 -3.727 1 53.59 18 LEU B N 1
ATOM 1405 C CA . LEU B 1 18 ? -24.75 -68.75 -4.512 1 53.59 18 LEU B CA 1
ATOM 1406 C C . LEU B 1 18 ? -24.688 -67.375 -3.795 1 53.59 18 LEU B C 1
ATOM 1408 O O . LEU B 1 18 ? -25.672 -66.688 -3.729 1 53.59 18 LEU B O 1
ATOM 1412 N N . LEU B 1 19 ? -23.891 -67.25 -2.725 1 53.06 19 LEU B N 1
ATOM 1413 C CA . LEU B 1 19 ? -23.562 -65.938 -2.18 1 53.06 19 LEU B CA 1
ATOM 1414 C C . LEU B 1 19 ? -23.062 -65 -3.273 1 53.06 19 LEU B C 1
ATOM 1416 O O . LEU B 1 19 ? -21.969 -65.188 -3.82 1 53.06 19 LEU B O 1
ATOM 1420 N N . ALA B 1 20 ? -23.938 -64.5 -4.211 1 53.78 20 ALA B N 1
ATOM 1421 C CA . ALA B 1 20 ? -23.594 -63.344 -5.066 1 53.78 20 ALA B CA 1
ATOM 1422 C C . ALA B 1 20 ? -22.828 -62.281 -4.293 1 53.78 20 ALA B C 1
ATOM 1424 O O . ALA B 1 20 ? -23.344 -61.719 -3.32 1 53.78 20 ALA B O 1
ATOM 1425 N N . ALA B 1 21 ? -21.484 -62.406 -4.109 1 54.94 21 ALA B N 1
ATOM 1426 C CA . ALA B 1 21 ? -20.594 -61.344 -3.639 1 54.94 21 ALA B CA 1
ATOM 1427 C C . ALA B 1 21 ? -20.906 -60.031 -4.34 1 54.94 21 ALA B C 1
ATOM 1429 O O . ALA B 1 21 ? -20.703 -59.906 -5.547 1 54.94 21 ALA B O 1
ATOM 1430 N N . CYS B 1 22 ? -22.031 -59.312 -4.113 1 50.44 22 CYS B N 1
ATOM 1431 C CA . CYS B 1 22 ? -22.172 -57.906 -4.465 1 50.44 22 CYS B CA 1
ATOM 1432 C C . CYS B 1 22 ? -20.859 -57.188 -4.246 1 50.44 22 CYS B C 1
ATOM 1434 O O . CYS B 1 22 ? -20.469 -56.906 -3.105 1 50.44 22 CYS B O 1
ATOM 1436 N N . ALA B 1 23 ? -19.734 -57.656 -4.895 1 56.03 23 ALA B N 1
ATOM 1437 C CA . ALA B 1 23 ? -18.609 -56.719 -4.914 1 56.03 23 ALA B CA 1
ATOM 1438 C C . ALA B 1 23 ? -19.078 -55.281 -5.07 1 56.03 23 ALA B C 1
ATOM 1440 O O . ALA B 1 23 ? -19.734 -54.938 -6.051 1 56.03 23 ALA B O 1
ATOM 1441 N N . GLY B 1 24 ? -19.578 -54.656 -4.055 1 53.5 24 GLY B N 1
ATOM 1442 C CA . GLY B 1 24 ? -19.828 -53.219 -4.039 1 53.5 24 GLY B CA 1
ATOM 1443 C C . GLY B 1 24 ? -18.875 -52.438 -4.898 1 53.5 24 GLY B C 1
ATOM 1444 O O . GLY B 1 24 ? -17.656 -52.531 -4.719 1 53.5 24 GLY B O 1
ATOM 1445 N N . VAL B 1 25 ? -19.078 -52.469 -6.207 1 58.72 25 VAL B N 1
ATOM 1446 C CA . VAL B 1 25 ? -18.359 -51.5 -7.043 1 58.72 25 VAL B CA 1
ATOM 1447 C C . VAL B 1 25 ? -18.109 -50.219 -6.258 1 58.72 25 VAL B C 1
ATOM 1449 O O . VAL B 1 25 ? -19.047 -49.594 -5.793 1 58.72 25 VAL B O 1
ATOM 1452 N N . GLN B 1 26 ? -17.078 -50.188 -5.402 1 60.38 26 GLN B N 1
ATOM 1453 C CA . GLN B 1 26 ? -16.719 -48.906 -4.797 1 60.38 26 GLN B CA 1
ATOM 1454 C C . GLN B 1 26 ? -16.812 -47.781 -5.812 1 60.38 26 GLN B C 1
ATOM 1456 O O . GLN B 1 26 ? -16.375 -47.906 -6.953 1 60.38 26 GLN B O 1
ATOM 1461 N N . PRO B 1 27 ? -17.844 -46.938 -5.723 1 61.53 27 PRO B N 1
ATOM 1462 C CA . PRO B 1 27 ? -17.844 -45.781 -6.641 1 61.53 27 PRO B CA 1
ATOM 1463 C C . PRO B 1 27 ? -16.453 -45.25 -6.906 1 61.53 27 PRO B C 1
ATOM 1465 O O . PRO B 1 27 ? -15.562 -45.344 -6.059 1 61.53 27 PRO B O 1
ATOM 1468 N N . PRO B 1 28 ? -16.062 -45.156 -8.141 1 62.16 28 PRO B N 1
ATOM 1469 C CA . PRO B 1 28 ? -14.766 -44.562 -8.422 1 62.16 28 PRO B CA 1
ATOM 1470 C C . PRO B 1 28 ? -14.43 -43.406 -7.48 1 62.16 28 PRO B C 1
ATOM 1472 O O . PRO B 1 28 ? -15.328 -42.719 -6.984 1 62.16 28 PRO B O 1
ATOM 1475 N N . PRO B 1 29 ? -13.289 -43.5 -6.844 1 56.66 29 PRO B N 1
ATOM 1476 C CA . PRO B 1 29 ? -12.93 -42.406 -5.953 1 56.66 29 PRO B CA 1
ATOM 1477 C C . PRO B 1 29 ? -13.258 -41.031 -6.547 1 56.66 29 PRO B C 1
ATOM 1479 O O . PRO B 1 29 ? -13.297 -40.875 -7.77 1 56.66 29 PRO B O 1
ATOM 1482 N N . ALA B 1 30 ? -14.133 -40.281 -5.898 1 58.09 30 ALA B N 1
ATOM 1483 C CA . ALA B 1 30 ? -14.461 -38.938 -6.32 1 58.09 30 ALA B CA 1
ATOM 1484 C C . ALA B 1 30 ? -13.258 -38.25 -6.969 1 58.09 30 ALA B C 1
ATOM 1486 O O . ALA B 1 30 ? -12.109 -38.531 -6.598 1 58.09 30 ALA B O 1
ATOM 1487 N N . PRO B 1 31 ? -13.367 -37.812 -8.188 1 54.19 31 PRO B N 1
ATOM 1488 C CA . PRO B 1 31 ? -12.234 -37.156 -8.828 1 54.19 31 PRO B CA 1
ATOM 1489 C C . PRO B 1 31 ? -11.531 -36.156 -7.891 1 54.19 31 PRO B C 1
ATOM 1491 O O . PRO B 1 31 ? -12.18 -35.469 -7.125 1 54.19 31 PRO B O 1
ATOM 1494 N N . ILE B 1 32 ? -10.367 -36.531 -7.395 1 55.91 32 ILE B N 1
ATOM 1495 C CA . ILE B 1 32 ? -9.539 -35.625 -6.594 1 55.91 32 ILE B CA 1
ATOM 1496 C C . ILE B 1 32 ? -9.516 -34.25 -7.234 1 55.91 32 ILE B C 1
ATOM 1498 O O . ILE B 1 32 ? -9.086 -34.094 -8.383 1 55.91 32 ILE B O 1
ATOM 1502 N N . ARG B 1 33 ? -10.508 -33.438 -6.855 1 63.62 33 ARG B N 1
ATOM 1503 C CA . ARG B 1 33 ? -10.492 -32.062 -7.402 1 63.62 33 ARG B CA 1
ATOM 1504 C C . ARG B 1 33 ? -9.25 -31.312 -6.949 1 63.62 33 ARG B C 1
ATOM 1506 O O . ARG B 1 33 ? -8.992 -31.203 -5.75 1 63.62 33 ARG B O 1
ATOM 1513 N N . TYR B 1 34 ? -8.312 -31.094 -7.848 1 82.5 34 TYR B N 1
ATOM 1514 C CA . TYR B 1 34 ? -7.109 -30.312 -7.566 1 82.5 34 TYR B CA 1
ATOM 1515 C C . TYR B 1 34 ? -7.414 -28.812 -7.598 1 82.5 34 TYR B C 1
ATOM 1517 O O . TYR B 1 34 ? -8.016 -28.312 -8.555 1 82.5 34 TYR B O 1
ATOM 1525 N N . CYS B 1 35 ? -7.227 -28.109 -6.473 1 90.06 35 CYS B N 1
ATOM 1526 C CA . CYS B 1 35 ? -7.488 -26.672 -6.363 1 90.06 35 CYS B CA 1
ATOM 1527 C C . CYS B 1 35 ? -6.668 -25.891 -7.383 1 90.06 35 CYS B C 1
ATOM 1529 O O . CYS B 1 35 ? -5.516 -26.25 -7.66 1 90.06 35 CYS B O 1
ATOM 1531 N N . PRO B 1 36 ? -7.32 -24.906 -7.996 1 91.12 36 PRO B N 1
ATOM 1532 C CA . PRO B 1 36 ? -6.535 -24.047 -8.883 1 91.12 36 PRO B CA 1
ATOM 1533 C C . PRO B 1 36 ? -5.324 -23.438 -8.18 1 91.12 36 PRO B C 1
ATOM 1535 O O . PRO B 1 36 ? -5.391 -23.125 -6.988 1 91.12 36 PRO B O 1
ATOM 1538 N N . GLY B 1 37 ? -4.266 -23.188 -8.883 1 91.25 37 GLY B N 1
ATOM 1539 C CA . GLY B 1 37 ? -3.01 -22.719 -8.312 1 91.25 37 GLY B CA 1
ATOM 1540 C C . GLY B 1 37 ? -2.916 -21.203 -8.234 1 91.25 37 GLY B C 1
ATOM 1541 O O . GLY B 1 37 ? -3.926 -20.516 -8.352 1 91.25 37 GLY B O 1
ATOM 1542 N N . SER B 1 38 ? -1.715 -20.703 -7.98 1 94.38 38 SER B N 1
ATOM 1543 C CA . SER B 1 38 ? -1.473 -19.281 -7.77 1 94.38 38 SER B CA 1
ATOM 1544 C C . SER B 1 38 ? -1.736 -18.469 -9.039 1 94.38 38 SER B C 1
ATOM 1546 O O . SER B 1 38 ? -2.174 -17.328 -8.977 1 94.38 38 SER B O 1
ATOM 1548 N N . ASP B 1 39 ? -1.512 -19.094 -10.164 1 95.06 39 ASP B N 1
ATOM 1549 C CA . ASP B 1 39 ? -1.797 -18.406 -11.422 1 95.06 39 ASP B CA 1
ATOM 1550 C C . ASP B 1 39 ? -3.273 -18.031 -11.516 1 95.06 39 ASP B C 1
ATOM 1552 O O . ASP B 1 39 ? -3.609 -16.891 -11.859 1 95.06 39 ASP B O 1
ATOM 1556 N N . ALA B 1 40 ? -4.047 -18.984 -11.242 1 94.94 40 ALA B N 1
ATOM 1557 C CA . ALA B 1 40 ? -5.488 -18.734 -11.297 1 94.94 40 ALA B CA 1
ATOM 1558 C C . ALA B 1 40 ? -5.902 -17.656 -10.312 1 94.94 40 ALA B C 1
ATOM 1560 O O . ALA B 1 40 ? -6.727 -16.797 -10.633 1 94.94 40 ALA B O 1
ATOM 1561 N N . LEU B 1 41 ? -5.332 -17.703 -9.133 1 96.56 41 LEU B N 1
ATOM 1562 C CA . LEU B 1 41 ? -5.625 -16.703 -8.109 1 96.56 41 LEU B CA 1
ATOM 1563 C C . LEU B 1 41 ? -5.223 -15.312 -8.57 1 96.56 41 LEU B C 1
ATOM 1565 O O . LEU B 1 41 ? -6.027 -14.383 -8.531 1 96.56 41 LEU B O 1
ATOM 1569 N N . LEU B 1 42 ? -4.078 -15.141 -9.078 1 97.62 42 LEU B N 1
ATOM 1570 C CA . LEU B 1 42 ? -3.549 -13.844 -9.5 1 97.62 42 LEU B CA 1
ATOM 1571 C C . LEU B 1 42 ? -4.336 -13.297 -10.68 1 97.62 42 LEU B C 1
ATOM 1573 O O . LEU B 1 42 ? -4.75 -12.133 -10.672 1 97.62 42 LEU B O 1
ATOM 1577 N N . ILE B 1 43 ? -4.617 -14.117 -11.617 1 96.94 43 ILE B N 1
ATOM 1578 C CA . ILE B 1 43 ? -5.348 -13.68 -12.805 1 96.94 43 ILE B CA 1
ATOM 1579 C C . ILE B 1 43 ? -6.766 -13.273 -12.414 1 96.94 43 ILE B C 1
ATOM 1581 O O . ILE B 1 43 ? -7.328 -12.336 -12.984 1 96.94 43 ILE B O 1
ATOM 1585 N N . SER B 1 44 ? -7.293 -13.875 -11.391 1 97.44 44 SER B N 1
ATOM 1586 C CA . SER B 1 44 ? -8.672 -13.641 -10.969 1 97.44 44 SER B CA 1
ATOM 1587 C C . SER B 1 44 ? -8.805 -12.32 -10.219 1 97.44 44 SER B C 1
ATOM 1589 O O . SER B 1 44 ? -9.914 -11.82 -10.023 1 97.44 44 SER B O 1
ATOM 1591 N N . LEU B 1 45 ? -7.703 -11.742 -9.781 1 96.44 45 LEU B N 1
ATOM 1592 C CA . LEU B 1 45 ? -7.75 -10.508 -9 1 96.44 45 LEU B CA 1
ATOM 1593 C C . LEU B 1 45 ? -8.375 -9.375 -9.805 1 96.44 45 LEU B C 1
ATOM 1595 O O . LEU B 1 45 ? -9.133 -8.57 -9.266 1 96.44 45 LEU B O 1
ATOM 1599 N N . ASP B 1 46 ? -8.102 -9.453 -11.133 1 93.5 46 ASP B N 1
ATOM 1600 C CA . ASP B 1 46 ? -8.562 -8.344 -11.961 1 93.5 46 ASP B CA 1
ATOM 1601 C C . ASP B 1 46 ? -9.609 -8.812 -12.969 1 93.5 46 ASP B C 1
ATOM 1603 O O . ASP B 1 46 ? -10.062 -8.031 -13.805 1 93.5 46 ASP B O 1
ATOM 1607 N N . ALA B 1 47 ? -9.914 -10.07 -12.844 1 96.5 47 ALA B N 1
ATOM 1608 C CA . ALA B 1 47 ? -10.875 -10.625 -13.789 1 96.5 47 ALA B CA 1
ATOM 1609 C C . ALA B 1 47 ? -12.297 -10.156 -13.469 1 96.5 47 ALA B C 1
ATOM 1611 O O . ALA B 1 47 ? -12.602 -9.836 -12.32 1 96.5 47 ALA B O 1
ATOM 1612 N N . PRO B 1 48 ? -13.117 -10.078 -14.547 1 96.69 48 PRO B N 1
ATOM 1613 C CA . PRO B 1 48 ? -14.516 -9.773 -14.258 1 96.69 48 PRO B CA 1
ATOM 1614 C C . PRO B 1 48 ? -15.18 -10.82 -13.359 1 96.69 48 PRO B C 1
ATOM 1616 O O . PRO B 1 48 ? -14.758 -11.984 -13.344 1 96.69 48 PRO B O 1
ATOM 1619 N N . ASP B 1 49 ? -16.234 -10.469 -12.68 1 95.94 49 ASP B N 1
ATOM 1620 C CA . ASP B 1 49 ? -16.891 -11.312 -11.688 1 95.94 49 ASP B CA 1
ATOM 1621 C C . ASP B 1 49 ? -17.375 -12.617 -12.32 1 95.94 49 ASP B C 1
ATOM 1623 O O . ASP B 1 49 ? -17.297 -13.68 -11.711 1 95.94 49 ASP B O 1
ATOM 1627 N N . ASP B 1 50 ? -17.859 -12.547 -13.492 1 96.94 50 ASP B N 1
ATOM 1628 C CA . ASP B 1 50 ? -18.359 -13.734 -14.156 1 96.94 50 ASP B CA 1
ATOM 1629 C C . ASP B 1 50 ? -17.234 -14.727 -14.438 1 96.94 50 ASP B C 1
ATOM 1631 O O . ASP B 1 50 ? -17.422 -15.938 -14.273 1 96.94 50 ASP B O 1
ATOM 1635 N N . ALA B 1 51 ? -16.109 -14.188 -14.859 1 95.81 51 ALA B N 1
ATOM 1636 C CA . ALA B 1 51 ? -14.961 -15.039 -15.125 1 95.81 51 ALA B CA 1
ATOM 1637 C C . ALA B 1 51 ? -14.461 -15.703 -13.844 1 95.81 51 ALA B C 1
ATOM 1639 O O . ALA B 1 51 ? -14.078 -16.875 -13.852 1 95.81 51 ALA B O 1
ATOM 1640 N N . VAL B 1 52 ? -14.477 -14.977 -12.758 1 96.25 52 VAL B N 1
ATOM 1641 C CA . VAL B 1 52 ? -14.055 -15.508 -11.469 1 96.25 52 VAL B CA 1
ATOM 1642 C C . VAL B 1 52 ? -15.008 -16.609 -11.023 1 96.25 52 VAL B C 1
ATOM 1644 O O . VAL B 1 52 ? -14.57 -17.688 -10.586 1 96.25 52 VAL B O 1
ATOM 1647 N N . ARG B 1 53 ? -16.297 -16.344 -11.164 1 95.06 53 ARG B N 1
ATOM 1648 C CA . ARG B 1 53 ? -17.281 -17.344 -10.797 1 95.06 53 ARG B CA 1
ATOM 1649 C C . ARG B 1 53 ? -17.062 -18.625 -11.594 1 95.06 53 ARG B C 1
ATOM 1651 O O . ARG B 1 53 ? -17.109 -19.734 -11.031 1 95.06 53 ARG B O 1
ATOM 1658 N N . GLN B 1 54 ? -16.828 -18.5 -12.828 1 94.56 54 GLN B N 1
ATOM 1659 C CA . GLN B 1 54 ? -16.641 -19.656 -13.703 1 94.56 54 GLN B CA 1
ATOM 1660 C C . GLN B 1 54 ? -15.391 -20.438 -13.312 1 94.56 54 GLN B C 1
ATOM 1662 O O . GLN B 1 54 ? -15.406 -21.672 -13.289 1 94.56 54 GLN B O 1
ATOM 1667 N N . ARG B 1 55 ? -14.367 -19.75 -12.984 1 92.88 55 ARG B N 1
ATOM 1668 C CA . ARG B 1 55 ? -13.094 -20.391 -12.68 1 92.88 55 ARG B CA 1
ATOM 1669 C C . ARG B 1 55 ? -13.148 -21.094 -11.336 1 92.88 55 ARG B C 1
ATOM 1671 O O . ARG B 1 55 ? -12.57 -22.172 -11.172 1 92.88 55 ARG B O 1
ATOM 1678 N N . TRP B 1 56 ? -13.852 -20.547 -10.461 1 93.75 56 TRP B N 1
ATOM 1679 C CA . TRP B 1 56 ? -13.734 -20.984 -9.078 1 93.75 56 TRP B CA 1
ATOM 1680 C C . TRP B 1 56 ? -14.992 -21.719 -8.625 1 93.75 56 TRP B C 1
ATOM 1682 O O . TRP B 1 56 ? -15.094 -22.141 -7.473 1 93.75 56 TRP B O 1
ATOM 1692 N N . GLN B 1 57 ? -15.914 -21.906 -9.562 1 91.94 57 GLN B N 1
ATOM 1693 C CA . GLN B 1 57 ? -17.094 -22.688 -9.211 1 91.94 57 GLN B CA 1
ATOM 1694 C C . GLN B 1 57 ? -16.719 -24.094 -8.758 1 91.94 57 GLN B C 1
ATOM 1696 O O . GLN B 1 57 ? -15.961 -24.781 -9.438 1 91.94 57 GLN B O 1
ATOM 1701 N N . GLY B 1 58 ? -17.109 -24.531 -7.578 1 90.56 58 GLY B N 1
ATOM 1702 C CA . GLY B 1 58 ? -16.812 -25.859 -7.047 1 90.56 58 GLY B CA 1
ATOM 1703 C C . GLY B 1 58 ? -15.531 -25.891 -6.227 1 90.56 58 GLY B C 1
ATOM 1704 O O . GLY B 1 58 ? -15.195 -26.922 -5.637 1 90.56 58 GLY B O 1
ATOM 1705 N N . TYR B 1 59 ? -14.82 -24.703 -6.207 1 91.62 59 TYR B N 1
ATOM 1706 C CA . TYR B 1 59 ? -13.547 -24.656 -5.504 1 91.62 59 TYR B CA 1
ATOM 1707 C C . TYR B 1 59 ? -13.609 -23.703 -4.324 1 91.62 59 TYR B C 1
ATOM 1709 O O . TYR B 1 59 ? -12.602 -23.078 -3.959 1 91.62 59 TYR B O 1
ATOM 1717 N N . GLU B 1 60 ? -14.758 -23.625 -3.729 1 87.12 60 GLU B N 1
ATOM 1718 C CA . GLU B 1 60 ? -14.969 -22.625 -2.682 1 87.12 60 GLU B CA 1
ATOM 1719 C C . GLU B 1 60 ? -14.227 -23 -1.403 1 87.12 60 GLU B C 1
ATOM 1721 O O . GLU B 1 60 ? -13.922 -22.141 -0.576 1 87.12 60 GLU B O 1
ATOM 1726 N N . ALA B 1 61 ? -13.836 -24.234 -1.292 1 88.25 61 ALA B N 1
ATOM 1727 C CA . ALA B 1 61 ? -13.164 -24.703 -0.084 1 88.25 61 ALA B CA 1
ATOM 1728 C C . ALA B 1 61 ? -11.648 -24.562 -0.217 1 88.25 61 ALA B C 1
ATOM 1730 O O . ALA B 1 61 ? -10.914 -24.719 0.761 1 88.25 61 ALA B O 1
ATOM 1731 N N . CYS B 1 62 ? -11.281 -24.219 -1.415 1 91.88 62 CYS B N 1
ATOM 1732 C CA . CYS B 1 62 ? -9.852 -24.094 -1.658 1 91.88 62 CYS B CA 1
ATOM 1733 C C . CYS B 1 62 ? -9.289 -22.844 -1.006 1 91.88 62 CYS B C 1
ATOM 1735 O O . CYS B 1 62 ? -9.961 -21.812 -0.963 1 91.88 62 CYS B O 1
ATOM 1737 N N . ASP B 1 63 ? -8.023 -22.922 -0.565 1 92.06 63 ASP B N 1
ATOM 1738 C CA . ASP B 1 63 ? -7.367 -21.797 0.108 1 92.06 63 ASP B CA 1
ATOM 1739 C C . ASP B 1 63 ? -7.203 -20.609 -0.836 1 92.06 63 ASP B C 1
ATOM 1741 O O . ASP B 1 63 ? -7.375 -19.453 -0.428 1 92.06 63 ASP B O 1
ATOM 1745 N N . GLY B 1 64 ? -6.938 -20.891 -2.051 1 93.81 64 GLY B N 1
ATOM 1746 C CA . GLY B 1 64 ? -6.781 -19.828 -3.027 1 93.81 64 GLY B CA 1
ATOM 1747 C C . GLY B 1 64 ? -8.031 -18.984 -3.193 1 93.81 64 GLY B C 1
ATOM 1748 O O . GLY B 1 64 ? -7.949 -17.766 -3.348 1 93.81 64 GLY B O 1
ATOM 1749 N N . TYR B 1 65 ? -9.227 -19.641 -3.129 1 94.75 65 TYR B N 1
ATOM 1750 C CA . TYR B 1 65 ? -10.469 -18.906 -3.291 1 94.75 65 TYR B CA 1
ATOM 1751 C C . TYR B 1 65 ? -10.758 -18.047 -2.066 1 94.75 65 TYR B C 1
ATOM 1753 O O . TYR B 1 65 ? -11.266 -16.922 -2.191 1 94.75 65 TYR B O 1
ATOM 1761 N N . ARG B 1 66 ? -10.438 -18.469 -0.903 1 94.38 66 ARG B N 1
ATOM 1762 C CA . ARG B 1 66 ? -10.641 -17.688 0.312 1 94.38 66 ARG B CA 1
ATOM 1763 C C . ARG B 1 66 ? -9.758 -16.453 0.314 1 94.38 66 ARG B C 1
ATOM 1765 O O . ARG B 1 66 ? -10.211 -15.359 0.683 1 94.38 66 ARG B O 1
ATOM 1772 N N . LEU B 1 67 ? -8.555 -16.641 -0.023 1 96.81 67 LEU B N 1
ATOM 1773 C CA . LEU B 1 67 ? -7.645 -15.5 -0.128 1 96.81 67 LEU B CA 1
ATOM 1774 C C . LEU B 1 67 ? -8.125 -14.516 -1.188 1 96.81 67 LEU B C 1
ATOM 1776 O O . LEU B 1 67 ? -8.133 -13.305 -0.955 1 96.81 67 LEU B O 1
ATOM 1780 N N . LEU B 1 68 ? -8.516 -15.062 -2.336 1 96.94 68 LEU B N 1
ATOM 1781 C CA . LEU B 1 68 ? -9.031 -14.234 -3.418 1 96.94 68 LEU B CA 1
ATOM 1782 C C . LEU B 1 68 ? -10.211 -13.398 -2.943 1 96.94 68 LEU B C 1
ATOM 1784 O O . LEU B 1 68 ? -10.266 -12.188 -3.197 1 96.94 68 LEU B O 1
ATOM 1788 N N . ARG B 1 69 ? -11.102 -13.938 -2.25 1 95.75 69 ARG B N 1
ATOM 1789 C CA . ARG B 1 69 ? -12.281 -13.25 -1.746 1 95.75 69 ARG B CA 1
ATOM 1790 C C . ARG B 1 69 ? -11.891 -12.133 -0.777 1 95.75 69 ARG B C 1
ATOM 1792 O O . ARG B 1 69 ? -12.43 -11.031 -0.845 1 95.75 69 ARG B O 1
ATOM 1799 N N . ALA B 1 70 ? -10.977 -12.438 0.08 1 96 70 ALA B N 1
ATOM 1800 C CA . ALA B 1 70 ? -10.508 -11.438 1.04 1 96 70 ALA B CA 1
ATOM 1801 C C . ALA B 1 70 ? -9.883 -10.242 0.328 1 96 70 ALA B C 1
ATOM 1803 O O . ALA B 1 70 ? -10.148 -9.094 0.678 1 96 70 ALA B O 1
ATOM 1804 N N . LEU B 1 71 ? -9.109 -10.492 -0.665 1 96.56 71 LEU B N 1
ATOM 1805 C CA . LEU B 1 71 ? -8.391 -9.445 -1.392 1 96.56 71 LEU B CA 1
ATOM 1806 C C . LEU B 1 71 ? -9.352 -8.594 -2.215 1 96.56 71 LEU B C 1
ATOM 1808 O O . LEU B 1 71 ? -9.211 -7.375 -2.275 1 96.56 71 LEU B O 1
ATOM 1812 N N . ARG B 1 72 ? -10.328 -9.227 -2.816 1 95.88 72 ARG B N 1
ATOM 1813 C CA . ARG B 1 72 ? -11.266 -8.508 -3.674 1 95.88 72 ARG B CA 1
ATOM 1814 C C . ARG B 1 72 ? -12.289 -7.746 -2.846 1 95.88 72 ARG B C 1
ATOM 1816 O O . ARG B 1 72 ? -12.68 -6.633 -3.203 1 95.88 72 ARG B O 1
ATOM 1823 N N . ALA B 1 73 ? -12.695 -8.242 -1.748 1 94 73 ALA B N 1
ATOM 1824 C CA . ALA B 1 73 ? -13.758 -7.672 -0.933 1 94 73 ALA B CA 1
ATOM 1825 C C . ALA B 1 73 ? -13.281 -6.414 -0.207 1 94 73 ALA B C 1
ATOM 1827 O O . ALA B 1 73 ? -14.078 -5.523 0.092 1 94 73 ALA B O 1
ATOM 1828 N N . ASN B 1 74 ? -11.977 -6.305 -0.004 1 91.31 74 ASN B N 1
ATOM 1829 C CA . ASN B 1 74 ? -11.5 -5.258 0.893 1 91.31 74 ASN B CA 1
ATOM 1830 C C . ASN B 1 74 ? -10.516 -4.328 0.193 1 91.31 74 ASN B C 1
ATOM 1832 O O . ASN B 1 74 ? -9.688 -3.691 0.845 1 91.31 74 ASN B O 1
ATOM 1836 N N . ARG B 1 75 ? -10.469 -4.223 -1.039 1 85.81 75 ARG B N 1
ATOM 1837 C CA . ARG B 1 75 ? -9.547 -3.408 -1.831 1 85.81 75 ARG B CA 1
ATOM 1838 C C . ARG B 1 75 ? -9.578 -1.952 -1.378 1 85.81 75 ARG B C 1
ATOM 1840 O O . ARG B 1 75 ? -8.547 -1.271 -1.396 1 85.81 75 ARG B O 1
ATOM 1847 N N . GLY B 1 76 ? -10.562 -1.48 -0.826 1 85.25 76 GLY B N 1
ATOM 1848 C CA . GLY B 1 76 ? -10.672 -0.079 -0.456 1 85.25 76 GLY B CA 1
ATOM 1849 C C . GLY B 1 76 ? -10.633 0.148 1.043 1 85.25 76 GLY B C 1
ATOM 1850 O O . GLY B 1 76 ? -10.75 1.283 1.508 1 85.25 76 GLY B O 1
ATOM 1851 N N . ASP B 1 77 ? -10.391 -0.915 1.79 1 93.75 77 ASP B N 1
ATOM 1852 C CA . ASP B 1 77 ? -10.375 -0.839 3.248 1 93.75 77 ASP B CA 1
ATOM 1853 C C . ASP B 1 77 ? -9.172 -1.581 3.822 1 93.75 77 ASP B C 1
ATOM 1855 O O . ASP B 1 77 ? -9.297 -2.711 4.297 1 93.75 77 ASP B O 1
ATOM 1859 N N . PRO B 1 78 ? -8.031 -0.868 3.916 1 94.69 78 PRO B N 1
ATOM 1860 C CA . PRO B 1 78 ? -6.793 -1.523 4.336 1 94.69 78 PRO B CA 1
ATOM 1861 C C . PRO B 1 78 ? -6.883 -2.111 5.742 1 94.69 78 PRO B C 1
ATOM 1863 O O . PRO B 1 78 ? -6.305 -3.168 6.012 1 94.69 78 PRO B O 1
ATOM 1866 N N . VAL B 1 79 ? -7.609 -1.461 6.641 1 95.5 79 VAL B N 1
ATOM 1867 C CA . VAL B 1 79 ? -7.715 -1.942 8.016 1 95.5 79 VAL B CA 1
ATOM 1868 C C . VAL B 1 79 ? -8.453 -3.281 8.039 1 95.5 79 VAL B C 1
ATOM 1870 O O . VAL B 1 79 ? -7.984 -4.242 8.656 1 95.5 79 VAL B O 1
ATOM 1873 N N . ARG B 1 80 ? -9.555 -3.316 7.387 1 97.19 80 ARG B N 1
ATOM 1874 C CA . ARG B 1 80 ? -10.32 -4.559 7.344 1 97.19 80 ARG B CA 1
ATOM 1875 C C . ARG B 1 80 ? -9.547 -5.648 6.605 1 97.19 80 ARG B C 1
ATOM 1877 O O . ARG B 1 80 ? -9.555 -6.812 7.016 1 97.19 80 ARG B O 1
ATOM 1884 N N . LEU B 1 81 ? -8.891 -5.32 5.504 1 97.31 81 LEU B N 1
ATOM 1885 C CA . LEU B 1 81 ? -8.094 -6.281 4.754 1 97.31 81 LEU B CA 1
ATOM 1886 C C . LEU B 1 81 ? -7.004 -6.891 5.633 1 97.31 81 LEU B C 1
ATOM 1888 O O . LEU B 1 81 ? -6.805 -8.109 5.625 1 97.31 81 LEU B O 1
ATOM 1892 N N . ALA B 1 82 ? -6.309 -6.09 6.371 1 97.44 82 ALA B N 1
ATOM 1893 C CA . ALA B 1 82 ? -5.246 -6.559 7.258 1 97.44 82 ALA B CA 1
ATOM 1894 C C . ALA B 1 82 ? -5.785 -7.566 8.273 1 97.44 82 ALA B C 1
ATOM 1896 O O . ALA B 1 82 ? -5.152 -8.594 8.523 1 97.44 82 ALA B O 1
ATOM 1897 N N . GLY B 1 83 ? -6.953 -7.16 8.789 1 97.19 83 GLY B N 1
ATOM 1898 C CA . GLY B 1 83 ? -7.559 -8.07 9.742 1 97.19 83 GLY B CA 1
ATOM 1899 C C . GLY B 1 83 ? -7.898 -9.422 9.141 1 97.19 83 GLY B C 1
ATOM 1900 O O . GLY B 1 83 ? -7.629 -10.461 9.75 1 97.19 83 GLY B O 1
ATOM 1901 N N . GLU B 1 84 ? -8.477 -9.469 7.988 1 96.5 84 GLU B N 1
ATOM 1902 C CA . GLU B 1 84 ? -8.852 -10.703 7.297 1 96.5 84 GLU B CA 1
ATOM 1903 C C . GLU B 1 84 ? -7.617 -11.523 6.938 1 96.5 84 GLU B C 1
ATOM 1905 O O . GLU B 1 84 ? -7.613 -12.75 7.094 1 96.5 84 GLU B O 1
ATOM 1910 N N . LEU B 1 85 ? -6.594 -10.883 6.457 1 97.38 85 LEU B N 1
ATOM 1911 C CA . LEU B 1 85 ? -5.379 -11.586 6.047 1 97.38 85 LEU B CA 1
ATOM 1912 C C . LEU B 1 85 ? -4.652 -12.164 7.258 1 97.38 85 LEU B C 1
ATOM 1914 O O . LEU B 1 85 ? -4.098 -13.266 7.184 1 97.38 85 LEU B O 1
ATOM 1918 N N . ASP B 1 86 ? -4.668 -11.461 8.344 1 97.38 86 ASP B N 1
ATOM 1919 C CA . ASP B 1 86 ? -4.07 -11.977 9.578 1 97.38 86 ASP B CA 1
ATOM 1920 C C . ASP B 1 86 ? -4.758 -13.258 10.023 1 97.38 86 ASP B C 1
ATOM 1922 O O . ASP B 1 86 ? -4.094 -14.219 10.43 1 97.38 86 ASP B O 1
ATOM 1926 N N . LYS B 1 87 ? -6.031 -13.242 9.914 1 96.5 87 LYS B N 1
ATOM 1927 C CA . LYS B 1 87 ? -6.797 -14.43 10.281 1 96.5 87 LYS B CA 1
ATOM 1928 C C . LYS B 1 87 ? -6.457 -15.609 9.375 1 96.5 87 LYS B C 1
ATOM 1930 O O . LYS B 1 87 ? -6.266 -16.734 9.852 1 96.5 87 LYS B O 1
ATOM 1935 N N . LEU B 1 88 ? -6.352 -15.359 8.078 1 96.31 88 LEU B N 1
ATOM 1936 C CA . LEU B 1 88 ? -6.031 -16.406 7.121 1 96.31 88 LEU B CA 1
ATOM 1937 C C . LEU B 1 88 ? -4.629 -16.969 7.371 1 96.31 88 LEU B C 1
ATOM 1939 O O . LEU B 1 88 ? -4.406 -18.172 7.266 1 96.31 88 LEU B O 1
ATOM 1943 N N . LEU B 1 89 ? -3.738 -16.031 7.723 1 97.12 89 LEU B N 1
ATOM 1944 C CA . LEU B 1 89 ? -2.357 -16.438 7.969 1 97.12 89 LEU B CA 1
ATOM 1945 C C . LEU B 1 89 ? -2.242 -17.219 9.273 1 97.12 89 LEU B C 1
ATOM 1947 O O . LEU B 1 89 ? -1.448 -18.156 9.375 1 97.12 89 LEU B O 1
ATOM 1951 N N . ALA B 1 90 ? -3.059 -16.938 10.18 1 95.88 90 ALA B N 1
ATOM 1952 C CA . ALA B 1 90 ? -3.047 -17.594 11.477 1 95.88 90 ALA B CA 1
ATOM 1953 C C . ALA B 1 90 ? -3.6 -19.016 11.375 1 95.88 90 ALA B C 1
ATOM 1955 O O . ALA B 1 90 ? -3.178 -19.906 12.117 1 95.88 90 ALA B O 1
ATOM 1956 N N . ASP B 1 91 ? -4.508 -19.25 10.469 1 91.06 91 ASP B N 1
ATOM 1957 C CA . ASP B 1 91 ? -5.145 -20.547 10.273 1 91.06 91 ASP B CA 1
ATOM 1958 C C . ASP B 1 91 ? -4.176 -21.547 9.633 1 91.06 91 ASP B C 1
ATOM 1960 O O . ASP B 1 91 ? -4.418 -22.75 9.648 1 91.06 91 ASP B O 1
ATOM 1964 N N . LYS B 1 92 ? -3.135 -21.156 9.086 1 88.06 92 LYS B N 1
ATOM 1965 C CA . LYS B 1 92 ? -2.1 -21.984 8.477 1 88.06 92 LYS B CA 1
ATOM 1966 C C . LYS B 1 92 ? -2.689 -22.922 7.426 1 88.06 92 LYS B C 1
ATOM 1968 O O . LYS B 1 92 ? -2.26 -24.078 7.297 1 88.06 92 LYS B O 1
ATOM 1973 N N . SER B 1 93 ? -3.783 -22.516 6.777 1 89.12 93 SER B N 1
ATOM 1974 C CA . SER B 1 93 ? -4.438 -23.328 5.762 1 89.12 93 SER B CA 1
ATOM 1975 C C . SER B 1 93 ? -3.998 -22.938 4.359 1 89.12 93 SER B C 1
ATOM 1977 O O . SER B 1 93 ? -4.234 -23.672 3.396 1 89.12 93 SER B O 1
ATOM 1979 N N . LEU B 1 94 ? -3.215 -21.891 4.25 1 94.12 94 LEU B N 1
ATOM 1980 C CA . LEU B 1 94 ? -2.828 -21.391 2.936 1 94.12 94 LEU B CA 1
ATOM 1981 C C . LEU B 1 94 ? -1.613 -22.141 2.4 1 94.12 94 LEU B C 1
ATOM 1983 O O . LEU B 1 94 ? -0.729 -22.531 3.168 1 94.12 94 LEU B O 1
ATOM 1987 N N . SER B 1 95 ? -1.639 -22.375 1.143 1 93.44 95 SER B N 1
ATOM 1988 C CA . SER B 1 95 ? -0.421 -22.859 0.497 1 93.44 95 SER B CA 1
ATOM 1989 C C . SER B 1 95 ? 0.742 -21.906 0.727 1 93.44 95 SER B C 1
ATOM 1991 O O . SER B 1 95 ? 0.535 -20.734 1.071 1 93.44 95 SER B O 1
ATOM 1993 N N . PRO B 1 96 ? 1.943 -22.328 0.596 1 94.56 96 PRO B N 1
ATOM 1994 C CA . PRO B 1 96 ? 3.088 -21.438 0.774 1 94.56 96 PRO B CA 1
ATOM 1995 C C . PRO B 1 96 ? 3.021 -20.203 -0.131 1 94.56 96 PRO B C 1
ATOM 1997 O O . PRO B 1 96 ? 3.316 -19.094 0.311 1 94.56 96 PRO B O 1
ATOM 2000 N N . ALA B 1 97 ? 2.656 -20.406 -1.338 1 95.75 97 ALA B N 1
ATOM 2001 C CA . ALA B 1 97 ? 2.539 -19.266 -2.258 1 95.75 97 ALA B CA 1
ATOM 2002 C C . ALA B 1 97 ? 1.409 -18.344 -1.837 1 95.75 97 ALA B C 1
ATOM 2004 O O . ALA B 1 97 ? 1.554 -17.109 -1.896 1 95.75 97 ALA B O 1
ATOM 2005 N N . GLY B 1 98 ? 0.279 -18.906 -1.494 1 96 98 GLY B N 1
ATOM 2006 C CA . GLY B 1 98 ? -0.823 -18.094 -0.984 1 96 98 GLY B CA 1
ATOM 2007 C C . GLY B 1 98 ? -0.459 -17.312 0.256 1 96 98 GLY B C 1
ATOM 2008 O O . GLY B 1 98 ? -0.834 -16.141 0.385 1 96 98 GLY B O 1
ATOM 2009 N N . ALA B 1 99 ? 0.273 -17.938 1.135 1 97.06 99 ALA B N 1
ATOM 2010 C CA . ALA B 1 99 ? 0.721 -17.281 2.354 1 97.06 99 ALA B CA 1
ATOM 2011 C C . ALA B 1 99 ? 1.677 -16.125 2.031 1 97.06 99 ALA B C 1
ATOM 2013 O O . ALA B 1 99 ? 1.619 -15.07 2.658 1 97.06 99 ALA B O 1
ATOM 2014 N N . ALA B 1 100 ? 2.541 -16.344 1.112 1 96.81 100 ALA B N 1
ATOM 2015 C CA . ALA B 1 100 ? 3.469 -15.297 0.698 1 96.81 100 ALA B CA 1
ATOM 2016 C C . ALA B 1 100 ? 2.717 -14.094 0.146 1 96.81 100 ALA B C 1
ATOM 2018 O O . ALA B 1 100 ? 3.045 -12.945 0.466 1 96.81 100 ALA B O 1
ATOM 2019 N N . LEU B 1 101 ? 1.739 -14.359 -0.647 1 97.56 101 LEU B N 1
ATOM 2020 C CA . LEU B 1 101 ? 0.92 -13.281 -1.188 1 97.56 101 LEU B CA 1
ATOM 2021 C C . LEU B 1 101 ? 0.166 -12.562 -0.076 1 97.56 101 LEU B C 1
ATOM 2023 O O . LEU B 1 101 ? 0.116 -11.328 -0.051 1 97.56 101 LEU B O 1
ATOM 2027 N N . ALA B 1 102 ? -0.405 -13.344 0.763 1 97.81 102 ALA B N 1
ATOM 2028 C CA . ALA B 1 102 ? -1.124 -12.766 1.893 1 97.81 102 ALA B CA 1
ATOM 2029 C C . ALA B 1 102 ? -0.207 -11.875 2.727 1 97.81 102 ALA B C 1
ATOM 2031 O O . ALA B 1 102 ? -0.603 -10.781 3.148 1 97.81 102 ALA B O 1
ATOM 2032 N N . ARG B 1 103 ? 0.986 -12.289 2.99 1 97 103 ARG B N 1
ATOM 2033 C CA . ARG B 1 103 ? 1.933 -11.508 3.779 1 97 103 ARG B CA 1
ATOM 2034 C C . ARG B 1 103 ? 2.305 -10.211 3.061 1 97 103 ARG B C 1
ATOM 2036 O O . ARG B 1 103 ? 2.416 -9.156 3.688 1 97 103 ARG B O 1
ATOM 2043 N N . LEU B 1 104 ? 2.516 -10.328 1.8 1 95.75 104 LEU B N 1
ATOM 2044 C CA . LEU B 1 104 ? 2.826 -9.141 1.006 1 95.75 104 LEU B CA 1
ATOM 2045 C C . LEU B 1 104 ? 1.711 -8.109 1.115 1 95.75 104 LEU B C 1
ATOM 2047 O O . LEU B 1 104 ? 1.976 -6.93 1.36 1 95.75 104 LEU B O 1
ATOM 2051 N N . GLN B 1 105 ? 0.52 -8.578 0.967 1 96.19 105 GLN B N 1
ATOM 2052 C CA . GLN B 1 105 ? -0.631 -7.68 0.997 1 96.19 105 GLN B CA 1
ATOM 2053 C C . GLN B 1 105 ? -0.895 -7.172 2.41 1 96.19 105 GLN B C 1
ATOM 2055 O O . GLN B 1 105 ? -1.338 -6.035 2.594 1 96.19 105 GLN B O 1
ATOM 2060 N N . LEU B 1 106 ? -0.606 -7.996 3.33 1 96.5 106 LEU B N 1
ATOM 2061 C CA . LEU B 1 106 ? -0.75 -7.578 4.723 1 96.5 106 LEU B CA 1
ATOM 2062 C C . LEU B 1 106 ? 0.21 -6.438 5.047 1 96.5 106 LEU B C 1
ATOM 2064 O O . LEU B 1 106 ? -0.188 -5.441 5.652 1 96.5 106 LEU B O 1
ATOM 2068 N N . ARG B 1 107 ? 1.42 -6.562 4.637 1 94.25 107 ARG B N 1
ATOM 2069 C CA . ARG B 1 107 ? 2.404 -5.508 4.855 1 94.25 107 ARG B CA 1
ATOM 2070 C C . ARG B 1 107 ? 1.959 -4.199 4.211 1 94.25 107 ARG B C 1
ATOM 2072 O O . ARG B 1 107 ? 2.084 -3.131 4.812 1 94.25 107 ARG B O 1
ATOM 2079 N N . GLN B 1 108 ? 1.455 -4.32 3.094 1 93.06 108 GLN B N 1
ATOM 2080 C CA . GLN B 1 108 ? 1.001 -3.141 2.3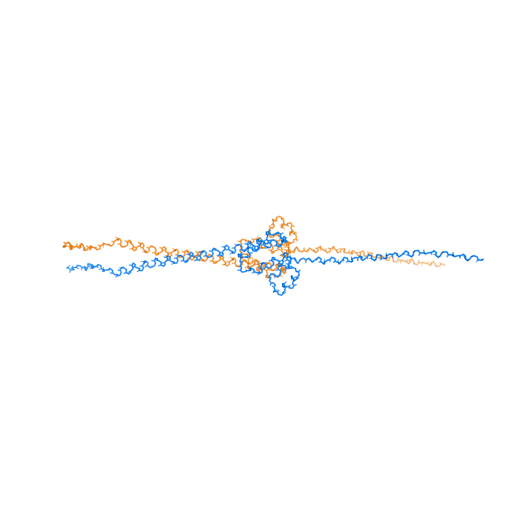63 1 93.06 108 GLN B CA 1
ATOM 2081 C C . GLN B 1 108 ? -0.222 -2.518 3.031 1 93.06 108 GLN B C 1
ATOM 2083 O O . GLN B 1 108 ? -0.318 -1.294 3.145 1 93.06 108 GLN B O 1
ATOM 2088 N N . ALA B 1 109 ? -1.119 -3.334 3.383 1 95.31 109 ALA B N 1
ATOM 2089 C CA . ALA B 1 109 ? -2.328 -2.844 4.035 1 95.31 109 ALA B CA 1
ATOM 2090 C C . ALA B 1 109 ? -1.996 -2.146 5.352 1 95.31 109 ALA B C 1
ATOM 2092 O O . ALA B 1 109 ? -2.566 -1.101 5.672 1 95.31 109 ALA B O 1
ATOM 2093 N N . LEU B 1 110 ? -1.062 -2.652 6.094 1 94.62 110 LEU B N 1
ATOM 2094 C CA . LEU B 1 110 ? -0.644 -2.053 7.355 1 94.62 110 LEU B CA 1
ATOM 2095 C C . LEU B 1 110 ? 0.058 -0.72 7.121 1 94.62 110 LEU B C 1
ATOM 2097 O O . LEU B 1 110 ? -0.175 0.247 7.848 1 94.62 110 LEU B O 1
ATOM 2101 N N . ALA B 1 111 ? 0.853 -0.705 6.105 1 92 111 ALA B N 1
ATOM 2102 C CA . ALA B 1 111 ? 1.526 0.545 5.766 1 92 111 ALA B CA 1
ATOM 2103 C C . ALA B 1 111 ? 0.519 1.622 5.371 1 92 111 ALA B C 1
ATOM 2105 O O . ALA B 1 111 ? 0.643 2.777 5.789 1 92 111 ALA B O 1
ATOM 2106 N N . GLN B 1 112 ? -0.469 1.273 4.637 1 91.25 112 GLN B N 1
ATOM 2107 C CA . GLN B 1 112 ? -1.502 2.213 4.211 1 91.25 112 GLN B CA 1
ATOM 2108 C C . GLN B 1 112 ? -2.324 2.703 5.398 1 91.25 112 GLN B C 1
ATOM 2110 O O . GLN B 1 112 ? -2.633 3.893 5.496 1 91.25 112 GLN B O 1
ATOM 2115 N N . SER B 1 113 ? -2.639 1.777 6.242 1 93.06 113 SER B N 1
ATOM 2116 C CA . SER B 1 113 ? -3.395 2.143 7.434 1 93.06 113 SER B CA 1
ATOM 2117 C C . SER B 1 113 ? -2.615 3.121 8.305 1 93.06 113 SER B C 1
ATOM 2119 O O . SER B 1 113 ? -3.18 4.086 8.828 1 93.06 113 SER B O 1
ATOM 2121 N N . LYS B 1 114 ? -1.381 2.873 8.445 1 93.69 114 LYS B N 1
ATOM 2122 C CA . LYS B 1 114 ? -0.531 3.76 9.234 1 93.69 114 LYS B CA 1
ATOM 2123 C C . LYS B 1 114 ? -0.473 5.156 8.625 1 93.69 114 LYS B C 1
ATOM 2125 O O . LYS B 1 114 ? -0.563 6.156 9.336 1 93.69 114 LYS B O 1
ATOM 2130 N N . LEU B 1 115 ? -0.369 5.27 7.371 1 89.62 115 LEU B N 1
ATOM 2131 C CA . LEU B 1 115 ? -0.314 6.551 6.676 1 89.62 115 LEU B CA 1
ATOM 2132 C C . LEU B 1 115 ? -1.647 7.285 6.781 1 89.62 115 LEU B C 1
ATOM 2134 O O . LEU B 1 115 ? -1.677 8.508 6.926 1 89.62 115 LEU B O 1
ATOM 2138 N N . GLN B 1 116 ? -2.697 6.535 6.703 1 91.19 116 GLN B N 1
ATOM 2139 C CA . GLN B 1 116 ? -4.02 7.137 6.844 1 91.19 116 GLN B CA 1
ATOM 2140 C C . GLN B 1 116 ? -4.227 7.695 8.25 1 91.19 116 GLN B C 1
ATOM 2142 O O . GLN B 1 116 ? -4.75 8.805 8.414 1 91.19 116 GLN B O 1
ATOM 2147 N N . ASP B 1 117 ? -3.795 6.953 9.242 1 93.75 117 ASP B N 1
ATOM 2148 C CA . ASP B 1 117 ? -3.854 7.414 10.625 1 93.75 117 ASP B CA 1
ATOM 2149 C C . ASP B 1 117 ? -3.023 8.68 10.812 1 93.75 117 ASP B C 1
ATOM 2151 O O . ASP B 1 117 ? -3.467 9.625 11.469 1 93.75 117 ASP B O 1
ATOM 2155 N N . GLN B 1 118 ? -1.923 8.711 10.289 1 93.69 118 GLN B N 1
ATOM 2156 C CA . GLN B 1 118 ? -1.039 9.875 10.359 1 93.69 118 GLN B CA 1
ATOM 2157 C C . GLN B 1 118 ? -1.673 11.086 9.688 1 93.69 118 GLN B C 1
ATOM 2159 O O . GLN B 1 118 ? -1.604 12.203 10.211 1 93.69 118 GLN B O 1
ATOM 2164 N N . SER B 1 119 ? -2.264 10.867 8.508 1 92.19 119 SER B N 1
ATOM 2165 C CA . SER B 1 119 ? -2.928 11.938 7.777 1 92.19 119 SER B CA 1
ATOM 2166 C C . SER B 1 119 ? -4.07 12.539 8.586 1 92.19 119 SER B C 1
ATOM 2168 O O . SER B 1 119 ? -4.238 13.758 8.625 1 92.19 119 SER B O 1
ATOM 2170 N N . GLU B 1 120 ? -4.805 11.734 9.273 1 93.69 120 GLU B N 1
ATOM 2171 C CA . GLU B 1 120 ? -5.898 12.195 10.125 1 93.69 120 GLU B CA 1
ATOM 2172 C C . GLU B 1 120 ? -5.375 13.023 11.297 1 93.69 120 GLU B C 1
ATOM 2174 O O . GLU B 1 120 ? -5.941 14.07 11.625 1 93.69 120 GLU B O 1
ATOM 2179 N N . ARG B 1 121 ? -4.348 12.609 11.836 1 96.25 121 ARG B N 1
ATOM 2180 C CA . ARG B 1 121 ? -3.715 13.344 12.938 1 96.25 121 ARG B CA 1
ATOM 2181 C C . ARG B 1 121 ? -3.197 14.695 12.461 1 96.25 121 ARG B C 1
ATOM 2183 O O . ARG B 1 121 ? -3.4 15.711 13.133 1 96.25 121 ARG B O 1
ATOM 2190 N N . GLN B 1 122 ? -2.572 14.703 11.391 1 95.25 122 GLN B N 1
ATOM 2191 C CA . GLN B 1 122 ? -2.049 15.945 10.828 1 95.25 122 GLN B CA 1
ATOM 2192 C C . GLN B 1 122 ? -3.178 16.906 10.484 1 95.25 122 GLN B C 1
ATOM 2194 O O . GLN B 1 122 ? -3.049 18.125 10.688 1 95.25 122 GLN B O 1
ATOM 2199 N N . GLN B 1 123 ? -4.238 16.375 10.016 1 95.69 123 GLN B N 1
ATOM 2200 C CA . GLN B 1 123 ? -5.395 17.219 9.719 1 95.69 123 GLN B CA 1
ATOM 2201 C C . GLN B 1 123 ? -5.965 17.844 10.992 1 95.69 123 GLN B C 1
ATOM 2203 O O . GLN B 1 123 ? -6.344 19.016 11 1 95.69 123 GLN B O 1
ATOM 2208 N N . GLN B 1 124 ? -5.98 17.062 12.023 1 97.12 124 GLN B N 1
ATOM 2209 C CA . GLN B 1 124 ? -6.422 17.562 13.312 1 97.12 124 GLN B CA 1
ATOM 2210 C C . GLN B 1 124 ? -5.488 18.656 13.828 1 97.12 124 GLN B C 1
ATOM 2212 O O . GLN B 1 124 ? -5.941 19.672 14.359 1 97.12 124 GLN B O 1
ATOM 2217 N N . GLN B 1 125 ? -4.238 18.531 13.688 1 96.81 125 GLN B N 1
ATOM 2218 C CA . GLN B 1 125 ? -3.246 19.531 14.094 1 96.81 125 GLN B CA 1
ATOM 2219 C C . GLN B 1 125 ? -3.418 20.828 13.305 1 96.81 125 GLN B C 1
ATOM 2221 O O . GLN B 1 125 ? -3.314 21.922 13.875 1 96.81 125 GLN B O 1
ATOM 2226 N N . LEU B 1 126 ? -3.656 20.688 12.062 1 97.25 126 LEU B N 1
ATOM 2227 C CA . LEU B 1 126 ? -3.887 21.844 11.219 1 97.25 126 LEU B CA 1
ATOM 2228 C C . LEU B 1 126 ? -5.102 22.641 11.695 1 97.25 126 LEU B C 1
ATOM 2230 O O . LEU B 1 126 ? -5.062 23.859 11.758 1 97.25 126 LEU B O 1
ATOM 2234 N N . ARG B 1 127 ? -6.078 21.938 12.062 1 97.69 127 ARG B N 1
ATOM 2235 C CA . ARG B 1 127 ? -7.273 22.594 12.578 1 97.69 127 ARG B CA 1
ATOM 2236 C C . ARG B 1 127 ? -6.988 23.281 13.914 1 97.69 127 ARG B C 1
ATOM 2238 O O . ARG B 1 127 ? -7.449 24.391 14.148 1 97.69 127 ARG B O 1
ATOM 2245 N N . ASP B 1 128 ? -6.23 22.672 14.703 1 97.5 128 ASP B N 1
ATOM 2246 C CA . ASP B 1 128 ? -5.859 23.234 15.992 1 97.5 128 ASP B CA 1
ATOM 2247 C C . ASP B 1 128 ? -5.016 24.5 15.805 1 97.5 128 ASP B C 1
ATOM 2249 O O . ASP B 1 128 ? -5.215 25.484 16.516 1 97.5 128 ASP B O 1
ATOM 2253 N N . GLN B 1 129 ? -4.148 24.5 14.906 1 96.88 129 GLN B N 1
ATOM 2254 C CA . GLN B 1 129 ? -3.326 25.672 14.617 1 96.88 129 GLN B CA 1
ATOM 2255 C C . GLN B 1 129 ? -4.168 26.812 14.055 1 96.88 129 GLN B C 1
ATOM 2257 O O . GLN B 1 129 ? -3.93 27.969 14.359 1 96.88 129 GLN B O 1
ATOM 2262 N N . GLN B 1 130 ? -5.078 26.469 13.328 1 96.88 130 GLN B N 1
ATOM 2263 C CA . GLN B 1 130 ? -5.992 27.469 12.797 1 96.88 130 GLN B CA 1
ATOM 2264 C C . GLN B 1 130 ? -6.781 28.141 13.906 1 96.88 130 GLN B C 1
ATOM 2266 O O . GLN B 1 130 ? -6.957 29.375 13.898 1 96.88 130 GLN B O 1
ATOM 2271 N N . LYS B 1 131 ? -7.215 27.422 14.805 1 97.69 131 LYS B N 1
ATOM 2272 C CA . LYS B 1 131 ? -7.91 27.984 15.961 1 97.69 131 LYS B CA 1
ATOM 2273 C C . LYS B 1 131 ? -7.004 28.922 16.75 1 97.69 131 LYS B C 1
ATOM 2275 O O . LYS B 1 131 ? -7.438 30 17.172 1 97.69 131 LYS B O 1
ATOM 2280 N N . ARG B 1 132 ? -5.832 28.5 16.891 1 95.88 132 ARG B N 1
ATOM 2281 C CA . ARG B 1 132 ? -4.867 29.344 17.594 1 95.88 132 ARG B CA 1
ATOM 2282 C C . ARG B 1 132 ? -4.645 30.656 16.844 1 95.88 132 ARG B C 1
ATOM 2284 O O . ARG B 1 132 ? -4.559 31.719 17.469 1 95.88 132 ARG B O 1
ATOM 2291 N N . ILE B 1 133 ? -4.469 30.562 15.57 1 97 133 ILE B N 1
ATOM 2292 C CA . ILE B 1 133 ? -4.305 31.75 14.742 1 97 133 ILE B CA 1
ATOM 2293 C C . ILE B 1 133 ? -5.52 32.656 14.898 1 97 133 ILE B C 1
ATOM 2295 O O . ILE B 1 133 ? -5.375 33.875 15.102 1 97 133 ILE B O 1
ATOM 2299 N N . ASP B 1 134 ? -6.645 32.125 14.867 1 96.75 134 ASP B N 1
ATOM 2300 C CA . ASP B 1 134 ? -7.875 32.875 14.992 1 96.75 134 ASP B CA 1
ATOM 2301 C C . ASP B 1 134 ? -7.973 33.531 16.375 1 96.75 134 ASP B C 1
ATOM 2303 O O . ASP B 1 134 ? -8.383 34.688 16.484 1 96.75 134 ASP B O 1
ATOM 2307 N N . ASP B 1 135 ? -7.602 32.844 17.359 1 94.94 135 ASP B N 1
ATOM 2308 C CA . ASP B 1 135 ? -7.609 33.375 18.719 1 94.94 135 ASP B CA 1
ATOM 2309 C C . ASP B 1 135 ? -6.664 34.562 18.859 1 94.94 135 ASP B C 1
ATOM 2311 O O . ASP B 1 135 ? -7.027 35.562 19.438 1 94.94 135 ASP B O 1
ATOM 2315 N N . GLN B 1 136 ? -5.531 34.438 18.312 1 92.94 136 GLN B N 1
ATOM 2316 C CA . GLN B 1 136 ? -4.551 35.531 18.359 1 92.94 136 GLN B CA 1
ATOM 2317 C C . GLN B 1 136 ? -5.008 36.719 17.547 1 92.94 136 GLN B C 1
ATOM 2319 O O . GLN B 1 136 ? -4.812 37.875 17.953 1 92.94 136 GLN B O 1
ATOM 2324 N N . ALA B 1 137 ? -5.66 36.469 16.469 1 92 137 ALA B N 1
ATOM 2325 C CA . ALA B 1 137 ? -6.203 37.531 15.633 1 92 137 ALA B CA 1
ATOM 2326 C C . ALA B 1 137 ? -7.316 38.281 16.359 1 92 137 ALA B C 1
ATOM 2328 O O . ALA B 1 137 ? -7.418 39.5 16.25 1 92 137 ALA B O 1
ATOM 2329 N N . ALA B 1 138 ? -8.078 37.594 17.078 1 94.62 138 ALA B N 1
ATOM 2330 C CA . ALA B 1 138 ? -9.148 38.188 17.859 1 94.62 138 ALA B CA 1
ATOM 2331 C C . ALA B 1 138 ? -8.594 39.094 18.969 1 94.62 138 ALA B C 1
ATOM 2333 O O . ALA B 1 138 ? -9.117 40.156 19.234 1 94.62 138 ALA B O 1
ATOM 2334 N N . LYS B 1 139 ? -7.602 38.594 19.578 1 91.5 139 LYS B N 1
ATOM 2335 C CA . LYS B 1 139 ? -6.945 39.375 20.625 1 91.5 139 LYS B CA 1
ATOM 2336 C C . LYS B 1 139 ? -6.332 40.656 20.047 1 91.5 139 LYS B C 1
ATOM 2338 O O . LYS B 1 139 ? -6.469 41.75 20.641 1 91.5 139 LYS B O 1
ATOM 2343 N N . LEU B 1 140 ? -5.703 40.562 18.906 1 89.56 140 LEU B N 1
ATOM 2344 C CA . LEU B 1 140 ? -5.109 41.688 18.234 1 89.56 140 LEU B CA 1
ATOM 2345 C C . LEU B 1 140 ? -6.184 42.688 17.812 1 89.56 140 LEU B C 1
ATOM 2347 O O . LEU B 1 140 ? -6.008 43.906 17.969 1 89.56 140 LEU B O 1
ATOM 2351 N N . GLU B 1 141 ? -7.266 42.156 17.359 1 91.12 141 GLU B N 1
ATOM 2352 C CA . GLU B 1 141 ? -8.359 43.031 16.953 1 91.12 141 GLU B CA 1
ATOM 2353 C C . GLU B 1 141 ? -8.992 43.719 18.156 1 91.12 141 GLU B C 1
ATOM 2355 O O . GLU B 1 141 ? -9.359 44.906 18.078 1 91.12 141 GLU B O 1
ATOM 2360 N N . ALA B 1 142 ? -9.062 43.031 19.219 1 90.62 142 ALA B N 1
ATOM 2361 C CA . ALA B 1 142 ? -9.578 43.625 20.453 1 90.62 142 ALA B CA 1
ATOM 2362 C C . ALA B 1 142 ? -8.656 44.719 20.969 1 90.62 142 ALA B C 1
ATOM 2364 O O . ALA B 1 142 ? -9.117 45.781 21.391 1 90.62 142 ALA B O 1
ATOM 2365 N N . LEU B 1 143 ? -7.41 44.562 20.844 1 83.06 143 LEU B N 1
ATOM 2366 C CA . LEU B 1 143 ? -6.438 45.562 21.266 1 83.06 143 LEU B CA 1
ATOM 2367 C C . LEU B 1 143 ? -6.48 46.781 20.359 1 83.06 143 LEU B C 1
ATOM 2369 O O . LEU B 1 143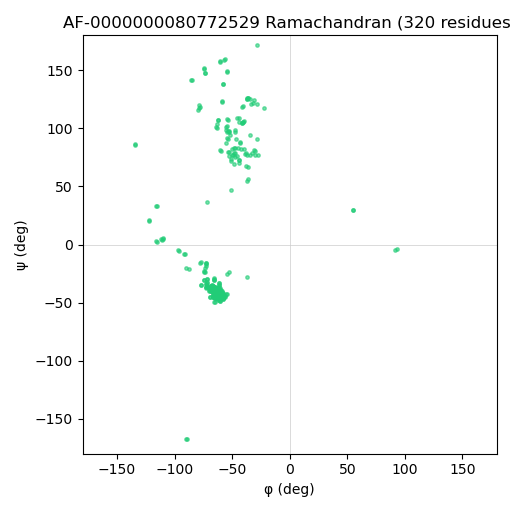 ? -6.391 47.938 20.828 1 83.06 143 LEU B O 1
ATOM 2373 N N . ARG B 1 144 ? -6.68 46.594 19.125 1 84.69 144 ARG B N 1
ATOM 2374 C CA . ARG B 1 144 ? -6.793 47.688 18.188 1 84.69 144 ARG B CA 1
ATOM 2375 C C . ARG B 1 144 ? -8.047 48.531 18.453 1 84.69 144 ARG B C 1
ATOM 2377 O O . ARG B 1 144 ? -8.008 49.75 18.406 1 84.69 144 ARG B O 1
ATOM 2384 N N . ARG B 1 145 ? -9.102 47.906 18.844 1 87.62 145 ARG B N 1
ATOM 2385 C CA . ARG B 1 145 ? -10.344 48.625 19.141 1 87.62 145 ARG B CA 1
ATOM 2386 C C . ARG B 1 145 ? -10.219 49.406 20.438 1 87.62 145 ARG B C 1
ATOM 2388 O O . ARG B 1 145 ? -10.719 50.531 20.547 1 87.62 145 ARG B O 1
ATOM 2395 N N . LEU B 1 146 ? -9.484 48.719 21.344 1 81.38 146 LEU B N 1
ATOM 2396 C CA . LEU B 1 146 ? -9.234 49.438 22.609 1 81.38 146 LEU B CA 1
ATOM 2397 C C . LEU B 1 146 ? -8.367 50.656 22.375 1 81.38 146 LEU B C 1
ATOM 2399 O O . LEU B 1 146 ? -8.617 51.719 22.969 1 81.38 146 LEU B O 1
ATOM 2403 N N . GLU B 1 147 ? -7.406 50.594 21.516 1 75.94 147 GLU B N 1
ATOM 2404 C CA . GLU B 1 147 ? -6.539 51.719 21.188 1 75.94 147 GLU B CA 1
ATOM 2405 C C . GLU B 1 147 ? -7.309 52.812 20.469 1 75.94 147 GLU B C 1
ATOM 2407 O O . GLU B 1 147 ? -7.086 54 20.719 1 75.94 147 GLU B O 1
ATOM 2412 N N . LEU B 1 148 ? -8.172 52.531 19.719 1 78.62 148 LEU B N 1
ATOM 2413 C CA . LEU B 1 148 ? -8.969 53.531 18.984 1 78.62 148 LEU B CA 1
ATOM 2414 C C . LEU B 1 148 ? -9.977 54.219 19.922 1 78.62 148 LEU B C 1
ATOM 2416 O O . LEU B 1 148 ? -10.32 55.375 19.719 1 78.62 148 LEU B O 1
ATOM 2420 N N . ASP B 1 149 ? -10.344 53.625 21.016 1 73.81 149 ASP B N 1
ATOM 2421 C CA . ASP B 1 149 ? -11.297 54.156 21.984 1 73.81 149 ASP B CA 1
ATOM 2422 C C . ASP B 1 149 ? -10.594 55.031 23.016 1 73.81 149 ASP B C 1
ATOM 2424 O O . ASP B 1 149 ? -11.234 55.844 23.703 1 73.81 149 ASP B O 1
ATOM 2428 N N . LEU B 1 150 ? -9.328 55.031 23.344 1 67.75 150 LEU B N 1
ATOM 2429 C CA . LEU B 1 150 ? -8.57 55.812 24.297 1 67.75 150 LEU B CA 1
ATOM 2430 C C . LEU B 1 150 ? -8.25 57.188 23.719 1 67.75 150 LEU B C 1
ATOM 2432 O O . LEU B 1 150 ? -7.836 57.312 22.562 1 67.75 150 LEU B O 1
ATOM 2436 N N . PRO B 1 151 ? -8.859 58.406 24.406 1 60.59 151 PRO B N 1
ATOM 2437 C CA . PRO B 1 151 ? -8.594 59.781 23.969 1 60.59 151 PRO B CA 1
ATOM 2438 C C . PRO B 1 151 ? -7.125 60.031 23.656 1 60.59 151 PRO B C 1
ATOM 2440 O O . PRO B 1 151 ? -6.246 59.5 24.328 1 60.59 151 PRO B O 1
ATOM 2443 N N . LYS B 1 152 ? -6.781 60.188 22.359 1 58.91 152 LYS B N 1
ATOM 2444 C CA . LYS B 1 152 ? -5.438 60.562 21.922 1 58.91 152 LYS B CA 1
ATOM 2445 C C . LYS B 1 152 ? -4.844 61.656 22.812 1 58.91 152 LYS B C 1
ATOM 2447 O O . LYS B 1 152 ? -5.52 62.625 23.125 1 58.91 152 LYS B O 1
ATOM 2452 N N . PRO B 1 153 ? -3.969 61.5 23.688 1 53.19 153 PRO B N 1
ATOM 2453 C CA . PRO B 1 153 ? -3.418 62.656 24.422 1 53.19 153 PRO B CA 1
ATOM 2454 C C . PRO B 1 153 ? -3.252 63.875 23.547 1 53.19 153 PRO B C 1
ATOM 2456 O O . PRO B 1 153 ? -3.072 63.75 22.328 1 53.19 153 PRO B O 1
ATOM 2459 N N . ASN B 1 154 ? -3.883 65 24.031 1 47.59 154 ASN B N 1
ATOM 2460 C CA . ASN B 1 154 ? -3.648 66.312 23.438 1 47.59 154 ASN B CA 1
ATOM 2461 C C . ASN B 1 154 ? -2.201 66.5 22.984 1 47.59 154 ASN B C 1
ATOM 2463 O O . ASN B 1 154 ? -1.281 66.438 23.797 1 47.59 154 ASN B O 1
ATOM 2467 N N . GLY B 1 155 ? -1.725 65.875 22.078 1 47.34 155 GLY B N 1
ATOM 2468 C CA . GLY B 1 155 ? -0.428 66.312 21.547 1 47.34 155 GLY B CA 1
ATOM 2469 C C . GLY B 1 155 ? -0.149 67.75 21.688 1 47.34 155 GLY B C 1
ATOM 2470 O O . GLY B 1 155 ? -1.075 68.562 21.703 1 47.34 155 GLY B O 1
ATOM 2471 N N . LEU B 1 156 ? 0.994 68.25 22.406 1 44.75 156 LEU B N 1
ATOM 2472 C CA . LEU B 1 156 ? 1.678 69.5 22.453 1 44.75 156 LEU B CA 1
ATOM 2473 C C . LEU B 1 156 ? 1.759 70.125 21.062 1 44.75 156 LEU B C 1
ATOM 2475 O O . LEU B 1 156 ? 2.361 69.562 20.156 1 44.75 156 LEU B O 1
ATOM 2479 N N . ASN B 1 157 ? 0.681 70.75 20.531 1 44.03 157 ASN B N 1
ATOM 2480 C CA . ASN B 1 157 ? 0.929 71.875 19.609 1 44.03 157 ASN B CA 1
ATOM 2481 C C . ASN B 1 157 ? 2.252 72.562 19.922 1 44.03 157 ASN B C 1
ATOM 2483 O O . ASN B 1 157 ? 2.43 73.125 21 1 44.03 157 ASN B O 1
ATOM 2487 N N . GLY B 1 158 ? 3.293 72.062 19.578 1 40.88 158 GLY B N 1
ATOM 2488 C CA . GLY B 1 158 ? 4.531 72.812 19.531 1 40.88 158 GLY B CA 1
ATOM 2489 C C . GLY B 1 158 ? 4.328 74.25 19.125 1 40.88 158 GLY B C 1
ATOM 2490 O O . GLY B 1 158 ? 3.721 74.5 18.094 1 40.88 158 GLY B O 1
ATOM 2491 N N . GLY B 1 159 ? 4.184 75.188 20.094 1 38.31 159 GLY B N 1
ATOM 2492 C CA . GLY B 1 159 ? 4.375 76.625 20.125 1 38.31 159 GLY B CA 1
ATOM 2493 C C . GLY B 1 159 ? 5.562 77.062 19.297 1 38.31 159 GLY B C 1
ATOM 2494 O O . GLY B 1 159 ? 5.891 78.25 19.297 1 38.31 159 GLY B O 1
ATOM 2495 N N . SER B 1 160 ? 6.605 76.25 19.094 1 42.34 160 SER B N 1
ATOM 2496 C CA . SER B 1 160 ? 7.73 77.125 18.875 1 42.34 160 SER B CA 1
ATOM 2497 C C . SER B 1 160 ? 7.633 77.812 17.516 1 42.34 160 SER B C 1
ATOM 2499 O O . SER B 1 160 ? 7.938 77.25 16.484 1 42.34 160 SER B O 1
ATOM 2501 N N . LYS B 1 161 ? 6.469 78.25 16.906 1 41.94 161 LYS B N 1
ATOM 2502 C CA . LYS B 1 161 ? 6.816 79.188 15.836 1 41.94 161 LYS B CA 1
ATOM 2503 C C . LYS B 1 161 ? 7.785 80.312 16.328 1 41.94 161 LYS B C 1
ATOM 2505 O O . LYS B 1 161 ? 7.805 81.375 15.805 1 41.94 161 LYS B O 1
ATOM 2510 N N . ARG B 1 162 ? 9.008 80.188 17.125 1 30.16 162 ARG B N 1
ATOM 2511 C CA . ARG B 1 162 ? 9.844 81.312 16.734 1 30.16 162 ARG B CA 1
ATOM 2512 C C . ARG B 1 162 ? 10.438 81.125 15.336 1 30.16 162 ARG B C 1
ATOM 2514 O O . ARG B 1 162 ? 10.805 80 14.984 1 30.16 162 ARG B O 1
#

Secondary structure (DSSP, 8-state):
---------------------------------PPP-HHHHHHHHSS-HHHHHHHHTT-TTSHHHHHHHHHHHTTT-HHHHHHHHHHHHHTT-S-HHHHHHHHHHHHHHHHHHHHHHHHHHHHHHHHHHHHHHHHHHHHHHHHHHHHHHS------------/---------------------------------PPP-HHHHHHHHSS-HHHHHHHHTT-TTSHHHHHHHHHHHTTT-HHHHHHHHHHHHHTT-S-HHHHHHHHHHHHHHHHHHHHHHHHHHHHHHHHHHHHHHHHHHHHHHHHHHHHHHS------------